Protein AF-A0A179V0K3-F1 (afdb_monomer)

Secondary structure (DSSP, 8-state):
------------------------HHHHHHHHS-GGGSTT-SHHHHHHHHHHHHHHHHHHHHHH----HHHHHHHHHHIIIIIGGGS-SPP-TTSPPBSSSTT--SEEEEEE--TTS--EEEEEE-----SSS-GGGSSHHHHHHHTT---HHHHHHHHHHSPPHHHHHHHHHHS-TTPPBPPSEEEEEEEETTEEEEEEEE-THHHHHHH---HHHHHHHHHHT-TTTHHHHHHHHHHHHHHHTTSPSS----EEEEE-S-TTTT--EEEEE--SSSSHHHHHHHHTTTTT---HHHHHHHHHHHHHHHHHTT--TT---TT--PPPS-TTSS--SEEEEEEE-TT-SS-EEEEEE-GGGTS---

Structure (mmCIF, N/CA/C/O backbone):
data_AF-A0A179V0K3-F1
#
_entry.id   AF-A0A179V0K3-F1
#
loop_
_atom_site.group_PDB
_atom_site.id
_atom_site.type_symbol
_atom_site.label_atom_id
_atom_site.label_alt_id
_atom_site.label_comp_id
_atom_site.label_asym_id
_atom_site.label_entity_id
_atom_site.label_seq_id
_atom_site.pdbx_PDB_ins_code
_atom_site.Cartn_x
_atom_site.Cartn_y
_atom_site.Cartn_z
_atom_site.occupancy
_atom_site.B_iso_or_equiv
_atom_site.auth_seq_id
_atom_site.auth_comp_id
_atom_site.auth_asym_id
_atom_site.auth_atom_id
_atom_site.pdbx_PDB_model_num
ATOM 1 N N . MET A 1 1 ? 13.255 77.849 -30.517 1.00 36.44 1 MET A N 1
ATOM 2 C CA . MET A 1 1 ? 12.228 77.241 -29.647 1.00 36.44 1 MET A CA 1
ATOM 3 C C . MET A 1 1 ? 12.819 77.114 -28.246 1.00 36.44 1 MET A C 1
ATOM 5 O O . MET A 1 1 ? 13.633 76.230 -28.033 1.00 36.44 1 MET A O 1
ATOM 9 N N . ALA A 1 2 ? 12.500 78.077 -27.370 1.00 23.52 2 ALA A N 1
ATOM 10 C CA . ALA A 1 2 ? 12.810 78.120 -25.925 1.00 23.52 2 ALA A CA 1
ATOM 11 C C . ALA A 1 2 ? 12.094 76.971 -25.169 1.00 23.52 2 ALA A C 1
ATOM 13 O O . ALA A 1 2 ? 11.198 76.383 -25.766 1.00 23.52 2 ALA A O 1
ATOM 14 N N . SER A 1 3 ? 12.324 76.563 -23.912 1.00 23.41 3 SER A N 1
ATOM 15 C CA . SER A 1 3 ? 13.079 76.966 -22.696 1.00 23.41 3 SER A CA 1
ATOM 16 C C . SER A 1 3 ? 13.103 75.692 -21.799 1.00 23.41 3 SER A C 1
ATOM 18 O O . SER A 1 3 ? 12.171 74.901 -21.898 1.00 23.41 3 SER A O 1
ATOM 20 N N . ILE A 1 4 ? 14.172 75.269 -21.111 1.00 23.20 4 ILE A N 1
ATOM 21 C CA . ILE A 1 4 ? 14.625 75.568 -19.724 1.00 23.20 4 ILE A CA 1
ATOM 22 C C . ILE A 1 4 ? 13.566 75.482 -18.578 1.00 23.20 4 ILE A C 1
ATOM 24 O O . ILE A 1 4 ? 12.718 76.358 -18.469 1.00 23.20 4 ILE A O 1
ATOM 28 N N . SER A 1 5 ? 13.782 74.482 -17.693 1.00 23.98 5 SER A N 1
ATOM 29 C CA . SER A 1 5 ? 13.768 74.435 -16.197 1.00 23.98 5 SER A CA 1
ATOM 30 C C . SER A 1 5 ? 12.498 74.393 -15.303 1.00 23.98 5 SER A C 1
ATOM 32 O O . SER A 1 5 ? 11.675 75.297 -15.317 1.00 23.98 5 SER A O 1
ATOM 34 N N . GLU A 1 6 ? 12.532 73.372 -14.419 1.00 25.03 6 GLU A N 1
ATOM 35 C CA . GLU A 1 6 ? 12.258 73.290 -12.956 1.00 25.03 6 GLU A CA 1
ATOM 36 C C . GLU A 1 6 ? 10.864 73.333 -12.280 1.00 25.03 6 GLU A C 1
ATOM 38 O O . GLU A 1 6 ? 10.035 74.199 -12.529 1.00 25.03 6 GLU A O 1
ATOM 43 N N . ALA A 1 7 ? 10.792 72.459 -11.246 1.00 23.86 7 ALA A N 1
ATOM 44 C CA . ALA A 1 7 ? 10.099 72.561 -9.942 1.00 23.86 7 ALA A CA 1
ATOM 45 C C . ALA A 1 7 ? 8.582 72.222 -9.876 1.00 23.86 7 ALA A C 1
ATOM 47 O O . ALA A 1 7 ? 7.848 72.542 -10.795 1.00 23.86 7 ALA A O 1
ATOM 48 N N . VAL A 1 8 ? 7.970 71.612 -8.838 1.00 23.52 8 VAL A N 1
ATOM 49 C CA . VAL A 1 8 ? 8.338 71.127 -7.482 1.00 23.52 8 VAL A CA 1
ATOM 50 C C . VAL A 1 8 ? 7.086 70.423 -6.858 1.00 23.52 8 VAL A C 1
ATOM 52 O O . VAL A 1 8 ? 5.963 70.735 -7.238 1.00 23.52 8 VAL A O 1
ATOM 55 N N . SER A 1 9 ? 7.298 69.562 -5.844 1.00 23.16 9 SER A N 1
ATOM 56 C CA . SER A 1 9 ? 6.397 69.182 -4.715 1.00 23.16 9 SER A CA 1
ATOM 57 C C . SER A 1 9 ? 5.302 68.094 -4.804 1.00 23.16 9 SER A C 1
ATOM 59 O O . SER A 1 9 ? 4.331 68.174 -5.545 1.00 23.16 9 SER A O 1
ATOM 61 N N . ASN A 1 10 ? 5.430 67.151 -3.856 1.00 29.64 10 ASN A N 1
ATOM 62 C CA . ASN A 1 10 ? 4.426 66.245 -3.260 1.00 29.64 10 ASN A CA 1
ATOM 63 C C . ASN A 1 10 ? 3.561 67.012 -2.215 1.00 29.64 10 ASN A C 1
ATOM 65 O O . ASN A 1 10 ? 4.072 68.018 -1.709 1.00 29.64 10 ASN A O 1
ATOM 69 N N . PRO A 1 11 ? 2.334 66.577 -1.808 1.00 30.84 11 PRO A N 1
ATOM 70 C CA . PRO A 1 11 ? 2.221 65.642 -0.660 1.00 30.84 11 PRO A CA 1
ATOM 71 C C . PRO A 1 11 ? 0.944 64.743 -0.528 1.00 30.84 11 PRO A C 1
ATOM 73 O O . PRO A 1 11 ? -0.170 65.140 -0.839 1.00 30.84 11 PRO A O 1
ATOM 76 N N . LEU A 1 12 ? 1.166 63.544 0.039 1.00 25.98 12 LEU A N 1
ATOM 77 C CA . LEU A 1 12 ? 0.433 62.757 1.070 1.00 25.98 12 LEU A CA 1
ATOM 78 C C . LEU A 1 12 ? -1.122 62.685 1.197 1.00 25.98 12 LEU A C 1
ATOM 80 O O . LEU A 1 12 ? -1.780 63.654 1.557 1.00 25.98 12 LEU A O 1
ATOM 84 N N . HIS A 1 13 ? -1.576 61.412 1.222 1.00 28.61 13 HIS A N 1
ATOM 85 C CA . HIS A 1 13 ? -2.430 60.695 2.211 1.00 28.61 13 HIS A CA 1
ATOM 86 C C . HIS A 1 13 ? -3.870 60.243 1.861 1.00 28.61 13 HIS A C 1
ATOM 88 O O . HIS A 1 13 ? -4.695 61.029 1.410 1.00 28.61 13 HIS A O 1
ATOM 94 N N . SER A 1 14 ? -4.157 58.992 2.295 1.00 26.08 14 SER A N 1
ATOM 95 C CA . SER A 1 14 ? -5.453 58.272 2.442 1.00 26.08 14 SER A CA 1
ATOM 96 C C . SER A 1 14 ? -5.896 57.461 1.210 1.00 26.08 14 SER A C 1
ATOM 98 O O . SER A 1 14 ? -5.844 57.995 0.114 1.00 26.08 14 SER A O 1
ATOM 100 N N . SER A 1 15 ? -6.411 56.225 1.233 1.00 26.98 15 SER A N 1
ATOM 101 C CA . SER A 1 15 ? -6.662 55.131 2.199 1.00 26.98 15 SER A CA 1
ATOM 102 C C . SER A 1 15 ? -7.349 53.997 1.391 1.00 26.98 15 SER A C 1
ATOM 104 O O . SER A 1 15 ? -7.931 54.303 0.355 1.00 26.98 15 SER A O 1
ATOM 106 N N . MET A 1 16 ? -7.378 52.766 1.926 1.00 27.20 16 MET A N 1
ATOM 107 C CA . MET A 1 16 ? -8.081 51.527 1.497 1.00 27.20 16 MET A CA 1
ATOM 108 C C . MET A 1 16 ? -7.180 50.545 0.735 1.00 27.20 16 MET A C 1
ATOM 110 O O . MET A 1 16 ? -6.894 50.732 -0.442 1.00 27.20 16 MET A O 1
ATOM 114 N N . ASP A 1 17 ? -6.513 49.604 1.413 1.00 29.92 17 ASP A N 1
ATOM 115 C CA . ASP A 1 17 ? -7.057 48.381 2.046 1.00 29.92 17 ASP A CA 1
ATOM 116 C C . ASP A 1 17 ? -8.014 47.603 1.137 1.00 29.92 17 ASP A C 1
ATOM 118 O O . ASP A 1 17 ? -9.194 47.912 1.058 1.00 29.92 17 ASP A O 1
ATOM 122 N N . ASP A 1 18 ? -7.461 46.576 0.485 1.00 26.22 18 ASP A N 1
ATOM 123 C CA . ASP A 1 18 ? -8.072 45.248 0.357 1.00 26.22 18 ASP A CA 1
ATOM 124 C C . ASP A 1 18 ? -6.974 44.236 -0.023 1.00 26.22 18 ASP A C 1
ATOM 126 O O . ASP A 1 18 ? -6.888 43.700 -1.128 1.00 26.22 18 ASP A O 1
ATOM 130 N N . ALA A 1 19 ? -6.063 43.989 0.922 1.00 30.72 19 ALA A N 1
ATOM 131 C CA . ALA A 1 19 ? -5.205 42.815 0.874 1.00 30.72 19 ALA A CA 1
ATOM 132 C C . ALA A 1 19 ? -5.987 41.643 1.476 1.00 30.72 19 ALA A C 1
ATOM 134 O O . ALA A 1 19 ? -6.003 41.444 2.692 1.00 30.72 19 ALA A O 1
ATOM 135 N N . HIS A 1 20 ? -6.636 40.847 0.625 1.00 33.34 20 HIS A N 1
ATOM 136 C CA . HIS A 1 20 ? -7.027 39.492 0.998 1.00 33.34 20 HIS A CA 1
ATOM 137 C C . HIS A 1 20 ? -5.762 38.714 1.375 1.00 33.34 20 HIS A C 1
ATOM 139 O O . HIS A 1 20 ? -5.027 38.204 0.531 1.00 33.34 20 HIS A O 1
ATOM 145 N N . THR A 1 21 ? -5.492 38.661 2.675 1.00 34.03 21 THR A N 1
ATOM 146 C CA . THR A 1 21 ? -4.479 37.811 3.288 1.00 34.03 21 THR A CA 1
ATOM 147 C C . THR A 1 21 ? -4.945 36.369 3.144 1.00 34.03 21 THR A C 1
ATOM 149 O O . THR A 1 21 ? -5.637 35.815 3.998 1.00 34.03 21 THR A O 1
ATOM 152 N N . VAL A 1 22 ? -4.594 35.755 2.013 1.00 35.22 22 VAL A N 1
ATOM 153 C CA . VAL A 1 22 ? -4.723 34.312 1.820 1.00 35.22 22 VAL A CA 1
ATOM 154 C C . VAL A 1 22 ? -3.770 33.660 2.816 1.00 35.22 22 VAL A C 1
ATOM 156 O O . VAL A 1 22 ? -2.570 33.554 2.581 1.00 35.22 22 VAL A O 1
ATOM 159 N N . THR A 1 23 ? -4.313 33.296 3.976 1.00 38.12 23 THR A N 1
ATOM 160 C CA . THR A 1 23 ? -3.600 32.562 5.021 1.00 38.12 23 THR A CA 1
ATOM 161 C C . THR A 1 23 ? -3.088 31.267 4.401 1.00 38.12 23 THR A C 1
ATOM 163 O O . THR A 1 23 ? -3.873 30.502 3.832 1.00 38.12 23 THR A O 1
ATOM 166 N N . THR A 1 24 ? -1.781 31.018 4.471 1.00 51.62 24 THR A N 1
ATOM 167 C CA . THR A 1 24 ? -1.220 29.784 3.909 1.00 51.62 24 THR A CA 1
ATOM 168 C C . THR A 1 24 ? -1.822 28.572 4.629 1.00 51.62 24 THR A C 1
ATOM 170 O O . THR A 1 24 ? -2.158 28.664 5.816 1.00 51.62 24 THR A O 1
ATOM 173 N N . PRO A 1 25 ? -1.953 27.402 3.976 1.00 50.22 25 PRO A N 1
ATOM 174 C CA . PRO A 1 25 ? -2.442 26.206 4.647 1.00 50.22 25 PRO A CA 1
ATOM 175 C C . PRO A 1 25 ? -1.712 25.925 5.972 1.00 50.22 25 PRO A C 1
ATOM 177 O O . PRO A 1 25 ? -2.370 25.601 6.961 1.00 50.22 25 PRO A O 1
ATOM 180 N N . ARG A 1 26 ? -0.396 26.169 6.024 1.00 54.12 26 ARG A N 1
ATOM 181 C CA . ARG A 1 26 ? 0.444 26.103 7.230 1.00 54.12 26 ARG A CA 1
ATOM 182 C C . ARG A 1 26 ? -0.036 27.026 8.357 1.00 54.12 26 ARG A C 1
ATOM 184 O O . ARG A 1 26 ? -0.200 26.576 9.487 1.00 54.12 26 ARG A O 1
ATOM 191 N N . GLU A 1 27 ? -0.286 28.299 8.072 1.00 49.12 27 GLU A N 1
ATOM 192 C CA . GLU A 1 27 ? -0.754 29.268 9.077 1.00 49.12 27 GLU A CA 1
ATOM 193 C C . GLU A 1 27 ? -2.183 28.970 9.550 1.00 49.12 27 GLU A C 1
ATOM 195 O O . GLU A 1 27 ? -2.518 29.200 10.712 1.00 49.12 27 GLU A O 1
ATOM 200 N N . ALA A 1 28 ? -3.023 28.403 8.680 1.00 51.53 28 ALA A N 1
ATOM 201 C CA . ALA A 1 28 ? -4.351 27.926 9.057 1.00 51.53 28 ALA A CA 1
ATOM 202 C C . ALA A 1 28 ? -4.286 26.650 9.923 1.00 51.53 28 ALA A C 1
ATOM 204 O O . ALA A 1 28 ? -5.103 26.488 10.829 1.00 51.53 28 ALA A O 1
ATOM 205 N N . LEU A 1 29 ? -3.313 25.755 9.684 1.00 49.06 29 LEU A N 1
ATOM 206 C CA . LEU A 1 29 ? -3.047 24.556 10.502 1.00 49.06 29 LEU A CA 1
ATOM 207 C C . LEU A 1 29 ? -2.584 24.920 11.918 1.00 49.06 29 LEU A C 1
ATOM 209 O O . LEU A 1 29 ? -3.055 24.334 12.889 1.00 49.06 29 LEU A O 1
ATOM 213 N N . ALA A 1 30 ? -1.722 25.931 12.046 1.00 49.84 30 ALA A N 1
ATOM 214 C CA . ALA A 1 30 ? -1.254 26.416 13.345 1.00 49.84 30 ALA A CA 1
ATOM 215 C C . ALA A 1 30 ? -2.396 26.930 14.247 1.00 49.84 30 ALA A C 1
ATOM 217 O O . ALA A 1 30 ? -2.273 26.883 15.465 1.00 49.84 30 ALA A O 1
ATOM 218 N N . LYS A 1 31 ? -3.507 27.397 13.656 1.00 42.75 31 LYS A N 1
ATOM 219 C CA . LYS A 1 31 ? -4.656 27.983 14.372 1.00 42.75 31 LYS A CA 1
ATOM 220 C C . LYS A 1 31 ? -5.795 27.006 14.683 1.00 42.75 31 LYS A C 1
ATOM 222 O O . LYS A 1 31 ? -6.640 27.335 15.505 1.00 42.75 31 LYS A O 1
ATOM 227 N N . THR A 1 32 ? -5.872 25.864 13.997 1.00 40.78 32 THR A N 1
ATOM 228 C CA . THR A 1 32 ? -7.040 24.955 14.052 1.00 40.78 32 THR A CA 1
ATOM 229 C C . THR A 1 32 ? -6.813 23.702 14.888 1.00 40.78 32 THR A C 1
ATOM 231 O O . THR A 1 32 ? -7.784 23.065 15.282 1.00 40.78 32 THR A O 1
ATOM 234 N N . PHE A 1 33 ? -5.560 23.356 15.178 1.00 45.16 33 PHE A N 1
ATOM 235 C CA . PHE A 1 33 ? -5.215 22.169 15.948 1.00 45.16 33 PHE A CA 1
ATOM 236 C C . PHE A 1 33 ? -4.728 22.556 17.341 1.00 45.16 33 PHE A C 1
ATOM 238 O O . PHE A 1 33 ? -3.840 23.399 17.475 1.00 45.16 33 PHE A O 1
ATOM 245 N N . ASP A 1 34 ? -5.285 21.933 18.378 1.00 47.25 34 ASP A N 1
ATOM 246 C CA . ASP A 1 34 ? -4.723 22.045 19.719 1.00 47.25 34 ASP A CA 1
ATOM 247 C C . ASP A 1 34 ? -3.451 21.192 19.804 1.00 47.25 34 ASP A C 1
ATOM 249 O O . ASP A 1 34 ? -3.471 19.983 20.042 1.00 47.25 34 ASP A O 1
ATOM 253 N N . TRP A 1 35 ? -2.321 21.847 19.562 1.00 50.97 35 TRP A N 1
ATOM 254 C CA . TRP A 1 35 ? -0.998 21.238 19.611 1.00 50.97 35 TRP A CA 1
ATOM 255 C C . TRP A 1 35 ? -0.530 20.910 21.035 1.00 50.97 35 TRP A C 1
ATOM 257 O O . TRP A 1 35 ? 0.526 20.297 21.186 1.00 50.97 35 TRP A O 1
ATOM 267 N N . SER A 1 36 ? -1.287 21.273 22.081 1.00 42.72 36 SER A N 1
ATOM 268 C CA . SER A 1 36 ? -0.909 21.013 23.479 1.00 42.72 36 SER A CA 1
ATOM 269 C C . SER A 1 36 ? -0.832 19.519 23.829 1.00 42.72 36 SER A C 1
ATOM 271 O O . SER A 1 36 ? -0.147 19.152 24.783 1.00 42.72 36 SER A O 1
ATOM 273 N N . PHE A 1 37 ? -1.461 18.654 23.024 1.00 40.88 37 PHE A N 1
ATOM 274 C CA . PHE A 1 37 ? -1.462 17.196 23.198 1.00 40.88 37 PHE A CA 1
ATOM 275 C C . PHE A 1 37 ? -0.410 16.452 22.364 1.00 40.88 37 PHE A C 1
ATOM 277 O O . PHE A 1 37 ? -0.229 15.250 22.550 1.00 40.88 37 PHE A O 1
ATOM 284 N N . VAL A 1 38 ? 0.294 17.130 21.452 1.00 43.44 38 VAL A N 1
ATOM 285 C CA . VAL A 1 38 ? 1.396 16.537 20.682 1.00 43.44 38 VAL A CA 1
ATOM 286 C C . VAL A 1 38 ? 2.697 17.106 21.244 1.00 43.44 38 VAL A C 1
ATOM 288 O O . VAL A 1 38 ? 2.953 18.302 21.074 1.00 43.44 38 VAL A O 1
ATOM 291 N N . PRO A 1 39 ? 3.534 16.297 21.921 1.00 36.59 39 PRO A N 1
ATOM 292 C CA . PRO A 1 39 ? 4.767 16.803 22.495 1.00 36.59 39 PRO A CA 1
ATOM 293 C C . PRO A 1 39 ? 5.628 17.441 21.394 1.00 36.59 39 PRO A C 1
ATOM 295 O O . PRO A 1 39 ? 6.086 16.773 20.472 1.00 36.59 39 PRO A O 1
ATOM 298 N N . ASN A 1 40 ? 5.860 18.750 21.520 1.00 44.62 40 ASN A N 1
ATOM 299 C CA . ASN A 1 40 ? 6.817 19.523 20.726 1.00 44.62 40 ASN A CA 1
ATOM 300 C C . ASN A 1 40 ? 6.459 19.747 19.237 1.00 44.62 40 ASN A C 1
ATOM 302 O O . ASN A 1 40 ? 7.261 19.492 18.337 1.00 44.62 40 ASN A O 1
ATOM 306 N N . CYS A 1 41 ? 5.297 20.352 18.973 1.00 45.91 41 CYS A N 1
ATOM 307 C CA . CYS A 1 41 ? 4.962 20.968 17.676 1.00 45.91 41 CYS A CA 1
ATOM 308 C C . CYS A 1 41 ? 5.697 22.297 17.459 1.00 45.91 41 CYS A C 1
ATOM 310 O O . CYS A 1 41 ? 5.090 23.334 17.211 1.00 45.91 41 CYS A O 1
ATOM 312 N N . ASN A 1 42 ? 7.017 22.279 17.610 1.00 52.38 42 ASN A N 1
ATOM 313 C CA . ASN A 1 42 ? 7.873 23.413 17.296 1.00 52.38 42 ASN A CA 1
ATOM 314 C C . ASN A 1 42 ? 8.374 23.300 15.850 1.00 52.38 42 ASN A C 1
ATOM 316 O O . ASN A 1 42 ? 8.439 22.200 15.294 1.00 52.38 42 ASN A O 1
ATOM 320 N N . ASP A 1 43 ? 8.813 24.424 15.271 1.00 64.31 43 ASP A N 1
ATOM 321 C CA . ASP A 1 43 ? 9.468 24.523 13.951 1.00 64.31 43 ASP A CA 1
ATOM 322 C C . ASP A 1 43 ? 10.524 23.425 13.681 1.00 64.31 43 ASP A C 1
ATOM 324 O O . ASP A 1 43 ? 10.821 23.118 12.526 1.00 64.31 43 ASP A O 1
ATOM 328 N N . GLY A 1 44 ? 11.071 22.791 14.725 1.00 82.75 44 GLY A N 1
ATOM 329 C CA . GLY A 1 44 ? 12.006 21.670 14.640 1.00 82.75 44 GLY A CA 1
ATOM 330 C C . GLY A 1 44 ? 11.474 20.424 13.919 1.00 82.75 44 GLY A C 1
ATOM 331 O O . GLY A 1 44 ? 12.225 19.843 13.140 1.00 82.75 44 GLY A O 1
ATOM 332 N N . GLY A 1 45 ? 10.209 20.025 14.116 1.00 88.75 45 GLY A N 1
ATOM 333 C CA . GLY A 1 45 ? 9.632 18.852 13.433 1.00 88.75 45 GLY A CA 1
ATOM 334 C C . GLY A 1 45 ? 9.498 19.079 11.931 1.00 88.75 45 GLY A C 1
ATOM 335 O O . GLY A 1 45 ? 10.038 18.319 11.130 1.00 88.75 45 GLY A O 1
ATOM 336 N N . PHE A 1 46 ? 8.878 20.200 11.556 1.00 90.88 46 PHE A N 1
ATOM 337 C CA . PHE A 1 46 ? 8.784 20.632 10.162 1.00 90.88 46 PHE A CA 1
ATOM 338 C C . PHE A 1 46 ? 10.172 20.742 9.518 1.00 90.88 46 PHE A C 1
ATOM 340 O O . PHE A 1 46 ? 10.414 20.154 8.471 1.00 90.88 46 PHE A O 1
ATOM 347 N N . THR A 1 47 ? 11.113 21.435 10.168 1.00 94.12 47 THR A N 1
ATOM 348 C CA . THR A 1 47 ? 12.478 21.619 9.647 1.00 94.12 47 THR A CA 1
ATOM 349 C C . THR A 1 47 ? 13.188 20.285 9.428 1.00 94.12 47 THR A C 1
ATOM 351 O O . THR A 1 47 ? 13.836 20.092 8.397 1.00 94.12 47 THR A O 1
ATOM 354 N N . PHE A 1 48 ? 13.060 19.353 10.375 1.00 94.06 48 PHE A N 1
ATOM 355 C CA . PHE A 1 48 ? 13.642 18.021 10.262 1.00 94.06 48 PHE A CA 1
ATOM 356 C C . PHE A 1 48 ? 13.043 17.252 9.083 1.00 94.06 48 PHE A C 1
ATOM 358 O O . PHE A 1 48 ? 13.772 16.834 8.184 1.00 94.06 48 PHE A O 1
ATOM 365 N N . TRP A 1 49 ? 11.720 17.105 9.039 1.00 94.56 49 TRP A N 1
ATOM 366 C CA . TRP A 1 49 ? 11.063 16.327 7.992 1.00 94.56 49 TRP A CA 1
ATOM 367 C C . TRP A 1 49 ? 11.227 16.960 6.609 1.00 94.56 49 TRP A C 1
ATOM 369 O O . TRP A 1 49 ? 11.506 16.238 5.657 1.00 94.56 49 TRP A O 1
ATOM 379 N N . SER A 1 50 ? 11.200 18.290 6.482 1.00 95.56 50 SER A N 1
ATOM 380 C CA . SER A 1 50 ? 11.540 18.966 5.223 1.00 95.56 50 SER A CA 1
ATOM 381 C C . SER A 1 50 ? 12.958 18.643 4.769 1.00 95.56 50 SER A C 1
ATOM 383 O O . SER A 1 50 ? 13.162 18.287 3.609 1.00 95.56 50 SER A O 1
ATOM 385 N N . LYS A 1 51 ? 13.940 18.675 5.678 1.00 96.19 51 LYS A N 1
ATOM 386 C CA . LYS A 1 51 ? 15.334 18.329 5.363 1.00 96.19 51 LYS A CA 1
ATOM 387 C C . LYS A 1 51 ? 15.495 16.886 4.864 1.00 96.19 51 LYS A C 1
ATOM 389 O O . LYS A 1 51 ? 16.399 16.634 4.070 1.00 96.19 51 LYS A O 1
ATOM 394 N N . HIS A 1 52 ? 14.650 15.955 5.307 1.00 95.12 52 HIS A N 1
ATOM 395 C CA . HIS A 1 52 ? 14.789 14.527 5.002 1.00 95.12 52 HIS A CA 1
ATOM 396 C C . HIS A 1 52 ? 13.857 14.021 3.886 1.00 95.12 52 HIS A C 1
ATOM 398 O O . HIS A 1 52 ? 14.271 13.175 3.099 1.00 95.12 52 HIS A O 1
ATOM 404 N N . CYS A 1 53 ? 12.639 14.549 3.756 1.00 97.00 53 CYS A N 1
ATOM 405 C CA . CYS A 1 53 ? 11.645 14.078 2.784 1.00 97.00 53 CYS A CA 1
ATOM 406 C C . CYS A 1 53 ? 11.695 14.849 1.456 1.00 97.00 53 CYS A C 1
ATOM 408 O O . CYS A 1 53 ? 11.590 14.239 0.389 1.00 97.00 53 CYS A O 1
ATOM 410 N N . VAL A 1 54 ? 11.888 16.176 1.493 1.00 97.81 54 VAL A N 1
ATOM 411 C CA . VAL A 1 54 ? 11.864 17.020 0.280 1.00 97.81 54 VAL A CA 1
ATOM 412 C C . VAL A 1 54 ? 12.976 16.636 -0.702 1.00 97.81 54 VAL A C 1
ATOM 414 O O . VAL A 1 54 ? 12.663 16.452 -1.881 1.00 97.81 54 VAL A O 1
ATOM 417 N N . PRO A 1 55 ? 14.249 16.441 -0.287 1.00 98.06 55 PRO A N 1
ATOM 418 C CA . PRO A 1 55 ? 15.302 16.050 -1.224 1.00 98.06 55 PRO A CA 1
ATOM 419 C C . PRO A 1 55 ? 15.060 14.682 -1.865 1.00 98.06 55 PRO A C 1
ATOM 421 O O . PRO A 1 55 ? 15.349 14.511 -3.049 1.00 98.06 55 PRO A O 1
ATOM 424 N N . VAL A 1 56 ? 14.497 13.729 -1.111 1.00 97.06 56 VAL A N 1
ATOM 425 C CA . VAL A 1 56 ? 14.166 12.387 -1.614 1.00 97.06 56 VAL A CA 1
ATOM 426 C C . VAL A 1 56 ? 13.116 12.491 -2.716 1.00 97.06 56 VAL A C 1
ATOM 428 O O . VAL A 1 56 ? 13.367 12.055 -3.840 1.00 97.06 56 VAL A O 1
ATOM 431 N N . LEU A 1 57 ? 11.976 13.134 -2.441 1.00 98.00 57 LEU A N 1
ATOM 432 C CA . LEU A 1 57 ? 10.910 13.259 -3.434 1.00 98.00 57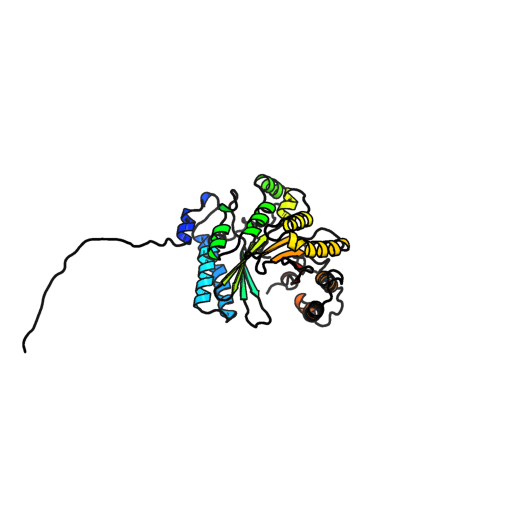 LEU A CA 1
ATOM 433 C C . LEU A 1 57 ? 11.344 14.111 -4.637 1.00 98.00 57 LEU A C 1
ATOM 435 O O . LEU A 1 57 ? 11.079 13.739 -5.777 1.00 98.00 57 LEU A O 1
ATOM 439 N N . SER A 1 58 ? 12.061 15.212 -4.399 1.00 97.81 58 SER A N 1
ATOM 440 C CA . SER A 1 58 ? 12.600 16.080 -5.456 1.00 97.81 58 SER A CA 1
ATOM 441 C C . SER A 1 58 ? 13.532 15.313 -6.395 1.00 97.81 58 SER A C 1
ATOM 443 O O . SER A 1 58 ? 13.398 15.391 -7.619 1.00 97.81 58 SER A O 1
ATOM 445 N N . SER A 1 59 ? 14.432 14.499 -5.832 1.00 97.00 59 SER A N 1
ATOM 446 C CA . SER A 1 59 ? 15.321 13.644 -6.614 1.00 97.00 59 SER A CA 1
ATOM 447 C C . SER A 1 59 ? 14.534 12.638 -7.455 1.00 97.00 59 SER A C 1
ATOM 449 O O . SER A 1 59 ? 14.803 12.509 -8.647 1.00 97.00 59 SER A O 1
ATOM 451 N N . LEU A 1 60 ? 13.531 11.964 -6.885 1.00 96.25 60 LEU A N 1
ATOM 452 C CA . LEU A 1 60 ? 12.713 10.995 -7.624 1.00 96.25 60 LEU A CA 1
ATOM 453 C C . LEU A 1 60 ? 11.939 11.655 -8.769 1.00 96.25 60 LEU A C 1
ATOM 455 O O . LEU A 1 60 ? 12.006 11.181 -9.901 1.00 96.25 60 LEU A O 1
ATOM 459 N N . LEU A 1 61 ? 11.263 12.775 -8.505 1.00 96.38 61 LEU A N 1
ATOM 460 C CA . LEU A 1 61 ? 10.502 13.513 -9.515 1.00 96.38 61 LEU A CA 1
ATOM 461 C C . LEU A 1 61 ? 11.391 13.975 -10.679 1.00 96.38 61 LEU A C 1
ATOM 463 O O . LEU A 1 61 ? 10.988 13.884 -11.837 1.00 96.38 61 LEU A O 1
ATOM 467 N N . ARG A 1 62 ? 12.618 14.424 -10.391 1.00 95.62 62 ARG A N 1
ATOM 468 C CA . ARG A 1 62 ? 13.583 14.812 -11.427 1.00 95.62 62 ARG A CA 1
ATOM 469 C C . ARG A 1 62 ? 14.080 13.610 -12.230 1.00 95.62 62 ARG A C 1
ATOM 471 O O . ARG A 1 62 ? 14.122 13.677 -13.453 1.00 95.62 62 ARG A O 1
ATOM 478 N N . ASN A 1 63 ? 14.461 12.524 -11.556 1.00 94.12 63 ASN A N 1
ATOM 479 C CA . ASN A 1 63 ? 15.097 11.368 -12.198 1.00 94.12 63 ASN A CA 1
ATOM 480 C C . ASN A 1 63 ? 14.118 10.478 -12.972 1.00 94.12 63 ASN A C 1
ATOM 482 O O . ASN A 1 63 ? 14.520 9.837 -13.936 1.00 94.12 63 ASN A O 1
ATOM 486 N N . VAL A 1 64 ? 12.833 10.470 -12.606 1.00 91.88 64 VAL A N 1
ATOM 487 C CA . VAL A 1 64 ? 11.784 9.835 -13.419 1.00 91.88 64 VAL A CA 1
ATOM 488 C C . VAL A 1 64 ? 11.681 10.490 -14.808 1.00 91.88 64 VAL A C 1
ATOM 490 O O . VAL A 1 64 ? 11.288 9.839 -15.772 1.00 91.88 64 VAL A O 1
ATOM 493 N N . GLY A 1 65 ? 12.047 11.770 -14.935 1.00 90.31 65 GLY A N 1
ATOM 494 C CA . GLY A 1 65 ? 12.209 12.461 -16.219 1.00 90.31 65 GLY A CA 1
ATOM 495 C C . GLY A 1 65 ? 10.911 12.855 -16.932 1.00 90.31 65 GLY A C 1
ATOM 496 O O . GLY A 1 65 ? 10.950 13.664 -17.854 1.00 90.31 65 GLY A O 1
ATOM 497 N N . SER A 1 66 ? 9.753 12.344 -16.503 1.00 91.31 66 SER A N 1
ATOM 498 C CA . SER A 1 66 ? 8.455 12.659 -17.116 1.00 91.31 66 SER A CA 1
ATOM 499 C C . SER A 1 66 ? 7.731 13.868 -16.510 1.00 91.31 66 SER A C 1
ATOM 501 O O . SER A 1 66 ? 6.688 14.256 -17.035 1.00 91.31 66 SER A O 1
ATOM 503 N N . TYR A 1 67 ? 8.239 14.456 -15.420 1.00 95.12 67 TYR A N 1
ATOM 504 C CA . TYR A 1 67 ? 7.610 15.602 -14.751 1.00 95.12 67 TYR A CA 1
ATOM 505 C C . TYR A 1 67 ? 8.205 16.933 -15.208 1.00 95.12 67 TYR A C 1
ATOM 507 O O . TYR A 1 67 ? 9.419 17.139 -15.133 1.00 95.12 67 TYR A O 1
ATOM 515 N N . THR A 1 68 ? 7.348 17.881 -15.586 1.00 96.38 68 THR A N 1
ATOM 516 C CA . THR A 1 68 ? 7.759 19.271 -15.837 1.00 96.38 68 THR A CA 1
ATOM 517 C C . THR A 1 68 ? 8.194 19.959 -14.542 1.00 96.38 68 THR A C 1
ATOM 519 O O . THR A 1 68 ? 7.771 19.570 -13.454 1.00 96.38 68 THR A O 1
ATOM 522 N N . GLU A 1 69 ? 8.981 21.034 -14.628 1.00 97.12 69 GLU A N 1
ATOM 523 C CA . GLU A 1 69 ? 9.375 21.809 -13.438 1.00 97.12 69 GLU A CA 1
ATOM 524 C C . GLU A 1 69 ? 8.173 22.311 -12.623 1.00 97.12 69 GLU A C 1
ATOM 526 O O . GLU A 1 69 ? 8.214 22.348 -11.396 1.00 97.12 69 GLU A O 1
ATOM 531 N N . GLU A 1 70 ? 7.084 22.684 -13.299 1.00 97.94 70 GLU A N 1
ATOM 532 C CA . GLU A 1 70 ? 5.845 23.119 -12.650 1.00 97.94 70 GLU A CA 1
ATOM 533 C C . GLU A 1 70 ? 5.184 21.971 -11.873 1.00 97.94 70 GLU A C 1
ATOM 535 O O . GLU A 1 70 ? 4.762 22.159 -10.733 1.00 97.94 70 GLU A O 1
ATOM 540 N N . GLN A 1 71 ? 5.148 20.765 -12.449 1.00 97.62 71 GLN A N 1
ATOM 541 C CA . GLN A 1 71 ? 4.652 19.569 -11.763 1.00 97.62 71 GLN A CA 1
ATOM 542 C C . GLN A 1 71 ? 5.531 19.216 -10.561 1.00 97.62 71 GLN A C 1
ATOM 544 O O . GLN A 1 71 ? 5.005 18.941 -9.486 1.00 97.62 71 GLN A O 1
ATOM 549 N N . GLN A 1 72 ? 6.858 19.286 -10.712 1.00 98.00 72 GLN A N 1
ATOM 550 C CA . GLN A 1 72 ? 7.799 19.056 -9.613 1.00 98.00 72 GLN A CA 1
ATOM 551 C C . GLN A 1 72 ? 7.527 20.024 -8.453 1.00 98.00 72 GLN A C 1
ATOM 553 O O . GLN A 1 72 ? 7.333 19.587 -7.321 1.00 98.00 72 GLN A O 1
ATOM 558 N N . LYS A 1 73 ? 7.424 21.330 -8.736 1.00 98.00 73 LYS A N 1
ATOM 559 C CA . LYS A 1 73 ? 7.104 22.357 -7.730 1.00 98.00 73 LYS A CA 1
ATOM 560 C C . LYS A 1 73 ? 5.747 22.116 -7.069 1.00 98.00 73 LYS A C 1
ATOM 562 O O . LYS A 1 73 ? 5.652 22.216 -5.851 1.00 98.00 73 LYS A O 1
ATOM 567 N N . SER A 1 74 ? 4.719 21.765 -7.842 1.00 97.94 74 SER A N 1
ATOM 568 C CA . SER A 1 74 ? 3.378 21.483 -7.313 1.00 97.94 74 SER A CA 1
ATOM 569 C C . SER A 1 74 ? 3.368 20.288 -6.353 1.00 97.94 74 SER A C 1
ATOM 571 O O . SER A 1 74 ? 2.746 20.360 -5.295 1.00 97.94 74 SER A O 1
ATOM 573 N N . HIS A 1 75 ? 4.068 19.201 -6.689 1.00 98.31 75 HIS A N 1
ATOM 574 C CA . HIS A 1 75 ? 4.145 18.007 -5.837 1.00 98.31 75 HIS A CA 1
ATOM 575 C C . HIS A 1 75 ? 4.944 18.254 -4.556 1.00 98.31 75 HIS A C 1
ATOM 577 O O . HIS A 1 75 ? 4.545 17.801 -3.485 1.00 98.31 75 HIS A O 1
ATOM 583 N N . LEU A 1 76 ? 6.039 19.017 -4.638 1.00 98.38 76 LEU A N 1
ATOM 584 C CA . LEU A 1 76 ? 6.804 19.418 -3.454 1.00 98.38 76 LEU A CA 1
ATOM 585 C C . LEU A 1 76 ? 5.999 20.365 -2.555 1.00 98.38 76 LEU A C 1
ATOM 587 O O . LEU A 1 76 ? 5.984 20.183 -1.341 1.00 98.38 76 LEU A O 1
ATOM 591 N N . ALA A 1 77 ? 5.248 21.301 -3.139 1.00 97.75 77 ALA A N 1
ATOM 592 C CA . ALA A 1 77 ? 4.343 22.158 -2.380 1.00 97.75 77 ALA A CA 1
ATOM 593 C C . ALA A 1 77 ? 3.237 21.349 -1.683 1.00 97.75 77 ALA A C 1
ATOM 595 O O . ALA A 1 77 ? 2.859 21.679 -0.561 1.00 97.75 77 ALA A O 1
ATOM 596 N N . PHE A 1 78 ? 2.722 20.283 -2.304 1.00 98.38 78 PHE A N 1
ATOM 597 C CA . PHE A 1 78 ? 1.782 19.377 -1.641 1.00 98.38 78 PHE A CA 1
ATOM 598 C C . PHE A 1 78 ? 2.423 18.681 -0.429 1.00 98.38 78 PHE A C 1
ATOM 600 O O . PHE A 1 78 ? 1.850 18.710 0.662 1.00 98.38 78 PHE A O 1
ATOM 607 N N . LEU A 1 79 ? 3.632 18.131 -0.594 1.00 98.25 79 LEU A N 1
ATOM 608 C CA . LEU A 1 79 ? 4.396 17.501 0.488 1.00 98.25 79 LEU A CA 1
ATOM 609 C C . LEU A 1 79 ? 4.599 18.464 1.675 1.00 98.25 79 LEU A C 1
ATOM 611 O O . LEU A 1 79 ? 4.294 18.117 2.817 1.00 98.25 79 LEU A O 1
ATOM 615 N N . GLU A 1 80 ? 5.062 19.685 1.415 1.00 96.56 80 GLU A N 1
ATOM 616 C CA . GLU A 1 80 ? 5.356 20.671 2.463 1.00 96.56 80 GLU A CA 1
ATOM 617 C C . GLU A 1 80 ? 4.103 21.234 3.142 1.00 96.56 80 GLU A C 1
ATOM 619 O O . GLU A 1 80 ? 4.119 21.473 4.347 1.00 96.56 80 GLU A O 1
ATOM 624 N N . ASN A 1 81 ? 3.007 21.435 2.405 1.00 95.38 81 ASN A N 1
ATOM 625 C CA . ASN A 1 81 ? 1.813 22.085 2.954 1.00 95.38 81 ASN A CA 1
ATOM 626 C C . ASN A 1 81 ? 0.820 21.121 3.614 1.00 95.38 81 ASN A C 1
ATOM 628 O O . ASN A 1 81 ? 0.054 21.559 4.473 1.00 95.38 81 ASN A O 1
ATOM 632 N N . TYR A 1 82 ? 0.802 19.845 3.212 1.00 96.38 82 TYR A N 1
ATOM 633 C CA . TYR A 1 82 ? -0.235 18.891 3.628 1.00 96.38 82 TYR A CA 1
ATOM 634 C C . TYR A 1 82 ? 0.296 17.604 4.254 1.00 96.38 82 TYR A C 1
ATOM 636 O O . TYR A 1 82 ? -0.475 16.913 4.909 1.00 96.38 82 TYR A O 1
ATOM 644 N N . ILE A 1 83 ? 1.573 17.259 4.078 1.00 96.94 83 ILE A N 1
ATOM 645 C CA . ILE A 1 83 ? 2.116 15.988 4.581 1.00 96.94 83 ILE A CA 1
ATOM 646 C C . ILE A 1 83 ? 3.044 16.237 5.765 1.00 96.94 83 ILE A C 1
ATOM 648 O O . ILE A 1 83 ? 2.760 15.795 6.876 1.00 96.94 83 ILE A O 1
ATOM 652 N N . ILE A 1 84 ? 4.112 17.010 5.553 1.00 95.56 84 ILE A N 1
ATOM 653 C CA . ILE A 1 84 ? 5.146 17.296 6.560 1.00 95.56 84 ILE A CA 1
ATOM 654 C C . ILE A 1 84 ? 4.584 17.851 7.883 1.00 95.56 84 ILE A C 1
ATOM 656 O O . ILE A 1 84 ? 5.023 17.387 8.939 1.00 95.56 84 ILE A O 1
ATOM 660 N N . PRO A 1 85 ? 3.588 18.763 7.893 1.00 93.31 85 PRO A N 1
ATOM 661 C CA . PRO A 1 85 ? 3.002 19.266 9.138 1.00 93.31 85 PRO A CA 1
ATOM 662 C C . PRO A 1 85 ? 2.372 18.180 10.025 1.00 93.31 85 PRO A C 1
ATOM 664 O O . PRO A 1 85 ? 2.126 18.416 11.205 1.00 93.31 85 PRO A O 1
ATOM 667 N N . HIS A 1 86 ? 2.110 16.995 9.472 1.00 92.31 86 HIS A N 1
ATOM 668 C CA . HIS A 1 86 ? 1.453 15.878 10.147 1.00 92.31 86 HIS A CA 1
ATOM 669 C C . HIS A 1 86 ? 2.383 14.684 10.383 1.00 92.31 86 HIS A C 1
ATOM 671 O O . HIS A 1 86 ? 1.908 13.594 10.693 1.00 92.31 86 HIS A O 1
ATOM 677 N N . MET A 1 87 ? 3.700 14.881 10.273 1.00 89.94 87 MET A N 1
ATOM 678 C CA . MET A 1 87 ? 4.716 13.857 10.553 1.00 89.94 87 MET A CA 1
ATOM 679 C C . MET A 1 87 ? 5.242 13.892 11.997 1.00 89.94 87 MET A C 1
ATOM 681 O O . MET A 1 87 ? 6.027 13.036 12.393 1.00 89.94 87 MET A O 1
ATOM 685 N N . GLY A 1 88 ? 4.789 14.857 12.802 1.00 87.12 88 GLY A N 1
ATOM 686 C CA . GLY A 1 88 ? 5.172 14.979 14.206 1.00 87.12 88 GLY A CA 1
ATOM 687 C C . GLY A 1 88 ? 6.610 15.470 14.421 1.00 87.12 88 GLY A C 1
ATOM 688 O O . GLY A 1 88 ? 7.224 16.036 13.511 1.00 87.12 88 GLY A O 1
ATOM 689 N N . PRO A 1 89 ? 7.145 15.309 15.640 1.00 86.00 89 PRO A N 1
ATOM 690 C CA . PRO A 1 89 ? 8.496 15.744 15.977 1.00 86.00 89 PRO A CA 1
ATOM 691 C C . PRO A 1 89 ? 9.569 14.877 15.291 1.00 86.00 89 PRO A C 1
ATOM 693 O O . PRO A 1 89 ? 9.259 13.812 14.749 1.00 86.00 89 PRO A O 1
ATOM 696 N N . PRO A 1 90 ? 10.842 15.314 15.305 1.00 86.44 90 PRO A N 1
ATOM 697 C CA . PRO A 1 90 ? 11.950 14.484 14.849 1.00 86.44 90 PRO A CA 1
ATOM 698 C C . PRO A 1 90 ? 11.979 13.147 15.611 1.00 86.44 90 PRO A C 1
ATOM 700 O O . PRO A 1 90 ? 11.733 13.151 16.820 1.00 86.44 90 PRO A O 1
ATOM 703 N N . PRO A 1 91 ? 12.308 12.021 14.953 1.00 81.56 91 PRO A N 1
ATOM 704 C CA . PRO A 1 91 ? 12.431 10.736 15.626 1.00 81.56 91 PRO A CA 1
ATOM 705 C C . PRO A 1 91 ? 13.467 10.794 16.751 1.00 81.56 91 PRO A C 1
ATOM 707 O O . PRO A 1 91 ? 14.585 11.276 16.560 1.00 81.56 91 PRO A O 1
ATOM 710 N N . ASP A 1 92 ? 13.115 10.240 17.906 1.00 78.00 92 ASP A N 1
ATOM 711 C CA . ASP A 1 92 ? 14.045 9.962 18.994 1.00 78.00 92 ASP A CA 1
ATOM 712 C C . ASP A 1 92 ? 13.847 8.524 19.504 1.00 78.00 92 ASP A C 1
ATOM 714 O O . ASP A 1 92 ? 12.984 7.789 19.024 1.00 78.00 92 ASP A O 1
ATOM 718 N N . LYS A 1 93 ? 14.666 8.097 20.471 1.00 71.50 93 LYS A N 1
ATOM 719 C CA . LYS A 1 93 ? 14.606 6.731 21.025 1.00 71.50 93 LYS A CA 1
ATOM 720 C C . LYS A 1 93 ? 13.336 6.439 21.838 1.00 71.50 93 LYS A C 1
ATOM 722 O O . LYS A 1 93 ? 13.138 5.296 22.233 1.00 71.50 93 LYS A O 1
ATOM 727 N N . THR A 1 94 ? 12.534 7.453 22.145 1.00 67.12 94 THR A N 1
ATOM 728 C CA . THR A 1 94 ? 11.319 7.357 22.964 1.00 67.12 94 THR A CA 1
ATOM 729 C C . THR A 1 94 ? 10.048 7.277 22.121 1.00 67.12 94 THR A C 1
ATOM 731 O O . THR A 1 94 ? 9.028 6.795 22.613 1.00 67.12 94 THR A O 1
ATOM 734 N N . TYR A 1 95 ? 10.102 7.684 20.848 1.00 65.00 95 TYR A N 1
ATOM 735 C CA . TYR A 1 95 ? 8.978 7.530 19.931 1.00 65.00 95 TYR A CA 1
ATOM 736 C C . TYR A 1 95 ? 8.870 6.093 19.403 1.00 65.00 95 TYR A C 1
ATOM 738 O O . TYR A 1 95 ? 9.851 5.543 18.893 1.00 65.00 95 TYR A O 1
ATOM 746 N N . PRO A 1 96 ? 7.671 5.481 19.465 1.00 68.44 96 PRO A N 1
ATOM 747 C CA . PRO A 1 96 ? 7.430 4.194 18.834 1.00 68.44 96 PRO A CA 1
ATOM 748 C C . PRO A 1 96 ? 7.733 4.248 17.337 1.00 68.44 96 PRO A C 1
ATOM 750 O O . PRO A 1 96 ? 7.319 5.177 16.639 1.00 68.44 96 PRO A O 1
ATOM 753 N N . ARG A 1 97 ? 8.414 3.218 16.838 1.00 78.88 97 ARG A N 1
ATOM 754 C CA . ARG A 1 97 ? 8.712 3.074 15.410 1.00 78.88 97 ARG A CA 1
ATOM 755 C C . ARG A 1 97 ? 7.434 2.823 14.610 1.00 78.88 97 ARG A C 1
ATOM 757 O O . ARG A 1 97 ? 6.542 2.114 15.082 1.00 78.88 97 ARG A O 1
ATOM 764 N N . SER A 1 98 ? 7.374 3.396 13.410 1.00 83.44 98 SER A N 1
ATOM 765 C CA . SER A 1 98 ? 6.338 3.095 12.422 1.00 83.44 98 SER A CA 1
ATOM 766 C C . SER A 1 98 ? 6.454 1.654 11.934 1.00 83.44 98 SER A C 1
ATOM 768 O O . SER A 1 98 ? 7.562 1.147 11.788 1.00 83.44 98 SER A O 1
ATOM 770 N N . LEU A 1 99 ? 5.326 1.019 11.614 1.00 83.88 99 LEU A N 1
ATOM 771 C CA . LEU A 1 99 ? 5.315 -0.238 10.854 1.00 83.88 99 LEU A CA 1
ATOM 772 C C . LEU A 1 99 ? 5.404 -0.023 9.335 1.00 83.88 99 LEU A C 1
ATOM 774 O O . LEU A 1 99 ? 5.400 -0.996 8.590 1.00 83.88 99 LEU A O 1
ATOM 778 N N . LEU A 1 100 ? 5.448 1.230 8.865 1.00 87.38 100 LEU A N 1
ATOM 779 C CA . LEU A 1 100 ? 5.484 1.540 7.436 1.00 87.38 100 LEU A CA 1
ATOM 780 C C . LEU A 1 100 ? 6.781 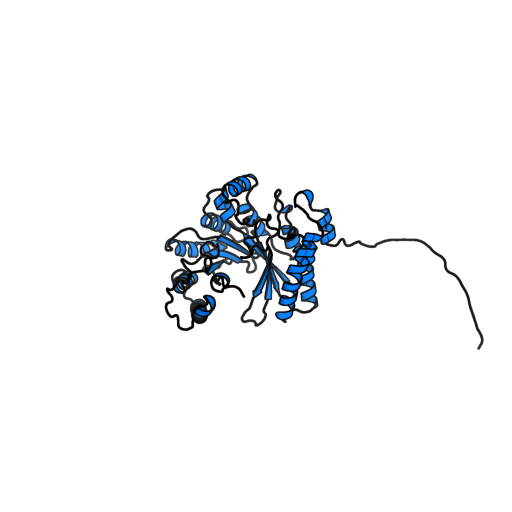1.068 6.780 1.00 87.38 100 LEU A C 1
ATOM 782 O O . LEU A 1 100 ? 6.756 0.600 5.651 1.00 87.38 100 LEU A O 1
ATOM 786 N N . THR A 1 101 ? 7.905 1.229 7.477 1.00 87.00 101 THR A N 1
ATOM 787 C CA . THR A 1 101 ? 9.239 0.957 6.940 1.00 87.00 101 THR A CA 1
ATOM 788 C C . THR A 1 101 ? 10.044 0.096 7.913 1.00 87.00 101 THR A C 1
ATOM 790 O O . THR A 1 101 ? 9.866 0.224 9.129 1.00 87.00 101 THR A O 1
ATOM 793 N N . PRO A 1 102 ? 10.999 -0.721 7.430 1.00 82.62 102 PRO A N 1
ATOM 794 C CA . PRO A 1 102 ? 11.832 -1.558 8.301 1.00 82.62 102 PRO A CA 1
ATOM 795 C C . PRO A 1 102 ? 12.650 -0.758 9.326 1.00 82.62 102 PRO A C 1
ATOM 797 O O . PRO A 1 102 ? 12.921 -1.221 10.431 1.00 82.62 102 PRO A O 1
ATOM 800 N N . ASN A 1 103 ? 13.033 0.477 8.984 1.00 82.56 103 ASN A N 1
ATOM 801 C CA . ASN A 1 103 ? 13.779 1.361 9.882 1.00 82.56 103 ASN A CA 1
ATOM 802 C C . ASN A 1 103 ? 12.878 2.196 10.814 1.00 82.56 103 ASN A C 1
ATOM 804 O O . ASN A 1 103 ? 13.391 2.950 11.64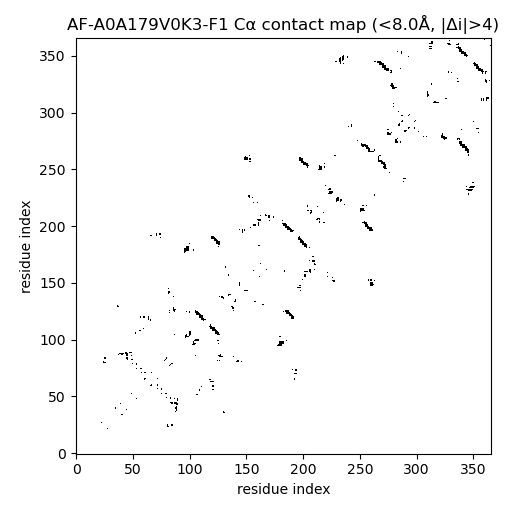3 1.00 82.56 103 ASN A O 1
ATOM 808 N N . GLY A 1 104 ? 11.553 2.063 10.713 1.00 84.00 104 GLY A N 1
ATOM 809 C CA . GLY A 1 104 ? 10.594 2.760 11.562 1.00 84.00 104 GLY A CA 1
ATOM 810 C C . GLY A 1 104 ? 10.270 4.198 11.156 1.00 84.00 104 GLY A C 1
ATOM 811 O O . GLY A 1 104 ? 9.597 4.892 11.921 1.00 84.00 104 GLY A O 1
ATOM 812 N N . ALA A 1 105 ? 10.731 4.661 9.992 1.00 87.25 105 ALA A N 1
ATOM 813 C CA . ALA A 1 105 ? 10.388 5.965 9.438 1.00 87.25 105 ALA A CA 1
ATOM 814 C C . ALA A 1 105 ? 8.906 6.059 9.037 1.00 87.25 105 ALA A C 1
ATOM 816 O O . ALA A 1 105 ? 8.315 5.115 8.512 1.00 87.25 105 ALA A O 1
ATOM 817 N N . LEU A 1 106 ? 8.334 7.252 9.224 1.00 90.00 106 LEU A N 1
ATOM 818 C CA . LEU A 1 106 ? 6.939 7.578 8.902 1.00 90.00 106 LEU A CA 1
ATOM 819 C C . LEU A 1 106 ? 6.714 7.911 7.422 1.00 90.00 106 LEU A C 1
ATOM 821 O O . LEU A 1 106 ? 5.605 8.294 7.066 1.00 90.00 106 LEU A O 1
ATOM 825 N N . PHE A 1 107 ? 7.743 7.831 6.576 1.00 94.81 107 PHE A N 1
ATOM 826 C CA . PHE A 1 107 ? 7.683 8.204 5.165 1.00 94.81 107 PHE A CA 1
ATOM 827 C C . PHE A 1 107 ? 8.492 7.228 4.320 1.00 94.81 107 PHE A C 1
ATOM 829 O O . PHE A 1 107 ? 9.665 6.981 4.598 1.00 94.81 107 PHE A O 1
ATOM 836 N N . GLU A 1 108 ? 7.872 6.737 3.256 1.00 96.00 108 GLU A N 1
ATOM 837 C CA . GLU A 1 108 ? 8.483 5.866 2.264 1.00 96.00 108 GLU A CA 1
ATOM 838 C C . GLU A 1 108 ? 8.184 6.412 0.871 1.00 96.00 108 GLU A C 1
ATOM 840 O O . GLU A 1 108 ? 7.027 6.658 0.537 1.00 96.00 108 GLU A O 1
ATOM 845 N N . ALA A 1 109 ? 9.208 6.582 0.038 1.00 96.81 109 ALA A N 1
ATOM 846 C CA . ALA A 1 109 ? 9.024 6.930 -1.364 1.00 96.81 109 ALA A CA 1
ATOM 847 C C . ALA A 1 109 ? 9.277 5.709 -2.253 1.00 96.81 109 ALA A C 1
ATOM 849 O O . ALA A 1 109 ? 10.148 4.892 -1.968 1.00 96.81 109 ALA A O 1
ATOM 850 N N . SER A 1 110 ? 8.536 5.595 -3.351 1.00 96.19 110 SER A N 1
ATOM 851 C CA . SER A 1 110 ? 8.688 4.503 -4.314 1.00 96.19 110 SER A CA 1
ATOM 852 C C . SER A 1 110 ? 8.503 4.987 -5.751 1.00 96.19 110 SER A C 1
ATOM 854 O O . SER A 1 110 ? 7.984 6.076 -6.006 1.00 96.19 110 SER A O 1
ATOM 856 N N . ILE A 1 111 ? 8.948 4.176 -6.712 1.00 95.38 111 ILE A N 1
ATOM 857 C CA . ILE A 1 111 ? 8.733 4.412 -8.142 1.00 95.38 111 ILE A CA 1
ATOM 858 C C . ILE A 1 111 ? 7.947 3.240 -8.716 1.00 95.38 111 ILE A C 1
ATOM 860 O O . ILE A 1 111 ? 8.248 2.076 -8.466 1.00 95.38 111 ILE A O 1
ATOM 864 N N . ASN A 1 112 ? 6.947 3.557 -9.530 1.00 93.44 112 ASN A N 1
ATOM 865 C CA . ASN A 1 112 ? 6.237 2.588 -10.342 1.00 93.44 112 ASN A CA 1
ATOM 866 C C . ASN A 1 112 ? 6.827 2.514 -11.749 1.00 93.44 112 ASN A C 1
ATOM 868 O O . ASN A 1 112 ? 6.555 3.405 -12.555 1.00 93.44 112 ASN A O 1
ATOM 872 N N . PHE A 1 113 ? 7.549 1.445 -12.072 1.00 91.50 113 PHE A N 1
ATOM 873 C CA . PHE A 1 113 ? 7.916 1.136 -13.455 1.00 91.50 113 PHE A CA 1
ATOM 874 C C . PHE A 1 113 ? 6.796 0.345 -14.131 1.00 91.50 113 PHE A C 1
ATOM 876 O O . PHE A 1 113 ? 6.192 -0.536 -13.526 1.00 91.50 113 PHE A O 1
ATOM 883 N N . ASN A 1 114 ? 6.477 0.686 -15.379 1.00 84.94 114 ASN A N 1
ATOM 884 C CA . ASN A 1 114 ? 5.438 -0.003 -16.138 1.00 84.94 114 ASN A CA 1
ATOM 885 C C . ASN A 1 114 ? 5.722 0.040 -17.646 1.00 84.94 114 ASN A C 1
ATOM 887 O O . ASN A 1 114 ? 6.512 0.854 -18.129 1.00 84.94 114 ASN A O 1
ATOM 891 N N . ASN A 1 115 ? 5.009 -0.803 -18.391 1.00 81.19 115 ASN A N 1
ATOM 892 C CA . ASN A 1 115 ? 5.224 -1.015 -19.825 1.00 81.19 115 ASN A CA 1
ATOM 893 C C . ASN A 1 115 ? 4.853 0.195 -20.702 1.00 81.19 115 ASN A C 1
ATOM 895 O O . ASN A 1 115 ? 5.174 0.198 -21.885 1.00 81.19 115 ASN A O 1
ATOM 899 N N . SER A 1 116 ? 4.197 1.229 -20.156 1.00 77.06 116 SER A N 1
ATOM 900 C CA . SER A 1 116 ? 3.931 2.470 -20.903 1.00 77.06 116 SER A CA 1
ATOM 901 C C . SER A 1 116 ? 5.164 3.373 -21.026 1.00 77.06 116 SER A C 1
ATOM 903 O O . SER A 1 116 ? 5.104 4.405 -21.692 1.00 77.06 116 SER A O 1
ATOM 905 N N . GLY A 1 117 ? 6.267 3.024 -20.351 1.00 73.31 117 GLY A N 1
ATOM 906 C CA . GLY A 1 117 ? 7.497 3.818 -20.312 1.00 73.31 117 GLY A CA 1
ATOM 907 C C . GLY A 1 117 ? 7.406 5.069 -19.433 1.00 73.31 117 GLY A C 1
ATOM 908 O O . GLY A 1 117 ? 8.402 5.765 -19.258 1.00 73.31 117 GLY A O 1
ATOM 909 N N . LYS A 1 118 ? 6.238 5.359 -18.847 1.00 82.19 118 LYS A N 1
ATOM 910 C CA . LYS A 1 118 ? 6.042 6.475 -17.917 1.00 82.19 118 LYS A CA 1
ATOM 911 C C . LYS A 1 118 ? 6.122 5.967 -16.487 1.00 82.19 118 LYS A C 1
ATOM 913 O O . LYS A 1 118 ? 5.140 5.446 -15.952 1.00 82.19 118 LYS A O 1
ATOM 918 N N . ALA A 1 119 ? 7.300 6.096 -15.883 1.00 89.88 119 ALA A N 1
ATOM 919 C CA . ALA A 1 119 ? 7.445 5.838 -14.461 1.00 89.88 119 ALA A CA 1
ATOM 920 C C . ALA A 1 119 ? 6.674 6.891 -13.644 1.00 89.88 119 ALA A C 1
ATOM 922 O O . ALA A 1 119 ? 6.491 8.024 -14.082 1.00 89.88 119 ALA A O 1
ATOM 923 N N . CYS A 1 120 ? 6.188 6.506 -12.467 1.00 93.06 120 CYS A N 1
ATOM 924 C CA . CYS A 1 120 ? 5.419 7.389 -11.589 1.00 93.06 120 CYS A CA 1
ATOM 925 C C . CYS A 1 120 ? 6.021 7.349 -10.184 1.00 93.06 120 CYS A C 1
ATOM 927 O O . CYS A 1 120 ? 6.153 6.273 -9.597 1.00 93.06 120 CYS A O 1
ATOM 929 N N . ALA A 1 121 ? 6.404 8.516 -9.670 1.00 97.00 121 ALA A N 1
ATOM 930 C CA . ALA A 1 121 ? 6.819 8.688 -8.289 1.00 97.00 121 ALA A CA 1
ATOM 931 C C . ALA A 1 121 ? 5.608 8.544 -7.361 1.00 97.00 121 ALA A C 1
ATOM 933 O O . ALA A 1 121 ? 4.506 9.023 -7.643 1.00 97.00 121 ALA A O 1
ATOM 934 N N . ARG A 1 122 ? 5.837 7.880 -6.236 1.00 97.81 122 ARG A N 1
ATOM 935 C CA . ARG A 1 122 ? 4.859 7.644 -5.185 1.00 97.81 122 ARG A CA 1
ATOM 936 C C . ARG A 1 122 ? 5.494 7.924 -3.840 1.00 97.81 122 ARG A C 1
ATOM 938 O O . ARG A 1 122 ? 6.708 7.795 -3.680 1.00 97.81 122 ARG A O 1
ATOM 945 N N . PHE A 1 123 ? 4.665 8.222 -2.858 1.00 98.38 123 PHE A N 1
ATOM 946 C CA . PHE A 1 123 ? 5.079 8.106 -1.470 1.00 98.38 123 PHE A CA 1
ATOM 947 C C . PHE A 1 123 ? 3.923 7.650 -0.595 1.00 98.38 123 PHE A C 1
ATOM 949 O O . PHE A 1 123 ? 2.757 7.883 -0.913 1.00 98.38 123 PHE A O 1
ATOM 956 N N . THR A 1 124 ? 4.271 7.017 0.512 1.00 98.25 124 THR A N 1
ATOM 957 C CA . THR A 1 124 ? 3.376 6.623 1.589 1.00 98.25 124 THR A CA 1
ATOM 958 C C . THR A 1 124 ? 3.864 7.288 2.861 1.00 98.25 124 THR A C 1
ATOM 960 O O . THR A 1 124 ? 5.069 7.425 3.070 1.00 98.25 124 THR A O 1
ATOM 963 N N . PHE A 1 125 ? 2.942 7.709 3.716 1.00 96.75 125 PHE A N 1
ATOM 964 C CA . PHE A 1 125 ? 3.294 8.182 5.042 1.00 96.75 125 PHE A CA 1
ATOM 965 C C . PHE A 1 125 ? 2.279 7.732 6.088 1.00 96.75 125 PHE A C 1
ATOM 967 O O . PHE A 1 125 ? 1.121 7.431 5.780 1.00 96.75 125 PHE A O 1
ATOM 974 N N . GLU A 1 126 ? 2.727 7.690 7.336 1.00 93.62 126 GLU A N 1
ATOM 975 C CA . GLU A 1 126 ? 1.874 7.471 8.496 1.00 93.62 126 GLU A CA 1
ATOM 976 C C . GLU A 1 126 ? 1.578 8.819 9.167 1.00 93.62 126 GLU A C 1
ATOM 978 O O . GLU A 1 126 ? 2.470 9.398 9.794 1.00 93.62 126 GLU A O 1
ATOM 983 N N . PRO A 1 127 ? 0.341 9.340 9.075 1.00 91.81 127 PRO A N 1
ATOM 984 C CA . PRO A 1 127 ? 0.011 10.588 9.739 1.00 91.81 127 PRO A CA 1
ATOM 985 C C . PRO A 1 127 ? 0.060 10.422 11.260 1.00 91.81 127 PRO A C 1
ATOM 987 O O . PRO A 1 127 ? -0.428 9.437 11.830 1.00 91.81 127 PRO A O 1
ATOM 990 N N . VAL A 1 128 ? 0.600 11.422 11.949 1.00 86.62 128 VAL A N 1
ATOM 991 C CA . VAL A 1 128 ? 0.435 11.548 13.394 1.00 86.62 128 VAL A CA 1
ATOM 992 C C . VAL A 1 128 ? -0.997 11.978 13.659 1.00 86.62 128 VAL A C 1
ATOM 994 O O . VAL A 1 128 ? -1.415 13.090 13.344 1.00 86.62 128 VAL A O 1
ATOM 997 N N . MET A 1 129 ? -1.761 11.050 14.218 1.00 84.50 129 MET A N 1
ATOM 998 C CA . MET A 1 129 ? -3.148 11.283 14.574 1.00 84.50 129 MET A CA 1
ATOM 999 C C . MET A 1 129 ? -3.261 11.688 16.048 1.00 84.50 129 MET A C 1
ATOM 1001 O O . MET A 1 129 ? -2.471 11.193 16.860 1.00 84.50 129 MET A O 1
ATOM 1005 N N . PRO A 1 130 ? -4.260 12.506 16.427 1.00 82.69 130 PRO A N 1
ATOM 1006 C CA . PRO A 1 130 ? -4.489 12.838 17.828 1.00 82.69 130 PRO A CA 1
ATOM 1007 C C . PRO A 1 130 ? -4.801 11.582 18.646 1.00 82.69 130 PRO A C 1
ATOM 1009 O O . PRO A 1 130 ? -5.299 10.578 18.122 1.00 82.69 130 PRO A O 1
ATOM 1012 N N . GLU A 1 131 ? -4.517 11.627 19.947 1.00 74.69 131 GLU A N 1
ATOM 1013 C CA . GLU A 1 131 ? -4.854 10.514 20.834 1.00 74.69 131 GLU A CA 1
ATOM 1014 C C . GLU A 1 131 ? -6.358 10.380 21.053 1.00 74.69 131 GLU A C 1
ATOM 1016 O O . GLU A 1 131 ? -6.828 9.279 21.295 1.00 74.69 131 GLU A O 1
ATOM 1021 N N . ARG A 1 132 ? -7.123 11.465 20.983 1.00 76.12 132 ARG A N 1
ATOM 1022 C CA . ARG A 1 132 ? -8.572 11.460 21.203 1.00 76.12 132 ARG A CA 1
ATOM 1023 C C . ARG A 1 132 ? -9.278 12.143 20.044 1.00 76.12 132 ARG A C 1
ATOM 1025 O O . ARG A 1 132 ? -8.640 12.821 19.241 1.00 76.12 132 ARG A O 1
ATOM 1032 N N . GLY A 1 133 ? -10.590 11.958 19.984 1.00 78.75 133 GLY A N 1
ATOM 1033 C CA . GLY A 1 133 ? -11.437 12.568 18.968 1.00 78.75 133 GLY A CA 1
ATOM 1034 C C . GLY A 1 133 ? -11.776 11.642 17.805 1.00 78.75 133 GLY A C 1
ATOM 1035 O O . GLY A 1 133 ? -11.417 10.463 17.756 1.00 78.75 133 GLY A O 1
ATOM 1036 N N . SER A 1 134 ? -12.538 12.205 16.882 1.00 84.19 134 SER A N 1
ATOM 1037 C CA . SER A 1 134 ? -13.117 11.544 15.722 1.00 84.19 134 SER A CA 1
ATOM 1038 C C . SER A 1 134 ? -12.215 11.656 14.489 1.00 84.19 134 SER A C 1
ATOM 1040 O O . SER A 1 134 ? -11.161 12.290 14.509 1.00 84.19 134 SER A O 1
ATOM 1042 N N . LEU A 1 135 ? -12.646 11.073 13.366 1.00 87.75 135 LEU A N 1
ATOM 1043 C CA . LEU A 1 135 ? -11.987 11.273 12.071 1.00 87.75 135 LEU A CA 1
ATOM 1044 C C . LEU A 1 135 ? -11.906 12.761 11.672 1.00 87.75 135 LEU A C 1
ATOM 1046 O O . LEU A 1 135 ? -10.944 13.156 11.013 1.00 87.75 135 LEU A O 1
ATOM 1050 N N . ALA A 1 136 ? -12.888 13.579 12.067 1.00 88.75 136 ALA A N 1
ATOM 1051 C CA . ALA A 1 136 ? -12.922 15.007 11.747 1.00 88.75 136 ALA A CA 1
ATOM 1052 C C . ALA A 1 136 ? -11.775 15.786 12.410 1.00 88.75 136 ALA A C 1
ATOM 1054 O O . ALA A 1 136 ? -11.316 16.780 11.858 1.00 88.75 136 ALA A O 1
ATOM 1055 N N . ASP A 1 137 ? -11.276 15.280 13.537 1.00 87.56 137 ASP A N 1
ATOM 1056 C CA . ASP A 1 137 ? -10.167 15.858 14.296 1.00 87.56 137 ASP A CA 1
ATOM 1057 C C . ASP A 1 137 ? -8.802 15.376 13.779 1.00 87.56 137 ASP A C 1
ATOM 1059 O O . ASP A 1 137 ? -7.768 15.663 14.366 1.00 87.56 137 ASP A O 1
ATOM 1063 N N . THR A 1 138 ? -8.763 14.596 12.696 1.00 91.38 138 THR A N 1
ATOM 1064 C CA . THR A 1 138 ? -7.512 14.127 12.082 1.00 91.38 138 THR A CA 1
ATOM 1065 C C . THR A 1 138 ? -7.106 15.028 10.914 1.00 91.38 138 THR A C 1
ATOM 1067 O O . THR A 1 138 ? -7.945 15.730 10.351 1.00 91.38 138 THR A O 1
ATOM 1070 N N . PRO A 1 139 ? -5.846 14.978 10.453 1.00 92.88 139 PRO A N 1
ATOM 1071 C CA . PRO A 1 139 ? -5.450 15.676 9.228 1.00 92.88 139 PRO A CA 1
ATOM 1072 C C . PRO A 1 139 ? -6.068 15.107 7.939 1.00 92.88 139 PRO A C 1
ATOM 1074 O O . PRO A 1 139 ? -6.019 15.752 6.891 1.00 92.88 139 PRO A O 1
ATOM 1077 N N . ILE A 1 140 ? -6.654 13.906 7.991 1.00 96.44 140 ILE A N 1
ATOM 1078 C CA . ILE A 1 140 ? -7.093 13.164 6.805 1.00 96.44 140 ILE A CA 1
ATOM 1079 C C . ILE A 1 140 ? -8.130 13.931 5.967 1.00 96.44 140 ILE A C 1
ATOM 1081 O O . ILE A 1 140 ? -7.917 14.013 4.759 1.00 96.44 140 ILE A O 1
ATOM 1085 N N . PRO A 1 141 ? -9.223 14.508 6.518 1.00 96.31 141 PRO A N 1
ATOM 1086 C CA . PRO A 1 141 ? -10.232 15.187 5.702 1.00 96.31 141 PRO A CA 1
ATOM 1087 C C . PRO A 1 141 ? -9.657 16.343 4.884 1.00 96.31 141 PRO A C 1
ATOM 1089 O O . PRO A 1 141 ? -10.017 16.517 3.724 1.00 96.31 141 PRO A O 1
ATOM 1092 N N . ARG A 1 142 ? -8.712 17.091 5.459 1.00 95.75 142 ARG A N 1
ATOM 1093 C CA . ARG A 1 142 ? -8.069 18.225 4.792 1.00 95.75 142 ARG A CA 1
ATOM 1094 C C . ARG A 1 142 ? -7.094 17.785 3.701 1.00 95.75 142 ARG A C 1
ATOM 1096 O O . ARG A 1 142 ? -7.034 18.405 2.643 1.00 95.75 142 ARG A O 1
ATOM 1103 N N . ILE A 1 143 ? -6.340 16.715 3.946 1.00 97.88 143 ILE A N 1
ATOM 1104 C CA . ILE A 1 143 ? -5.478 16.103 2.926 1.00 97.88 143 ILE A CA 1
ATOM 1105 C C . ILE A 1 143 ? -6.334 15.560 1.776 1.00 97.88 143 ILE A C 1
ATOM 1107 O O . ILE A 1 143 ? -6.028 15.806 0.612 1.00 97.88 143 ILE A O 1
ATOM 1111 N N . ALA A 1 144 ? -7.429 14.871 2.106 1.00 97.94 144 ALA A N 1
ATOM 1112 C CA . ALA A 1 144 ? -8.380 14.331 1.145 1.00 97.94 144 ALA A CA 1
ATOM 1113 C C . ALA A 1 144 ? -8.995 15.436 0.275 1.00 97.94 144 ALA A C 1
ATOM 1115 O O . ALA A 1 144 ? -9.045 15.295 -0.944 1.00 97.94 144 ALA A O 1
ATOM 1116 N N . GLU A 1 145 ? -9.403 16.555 0.876 1.00 97.69 145 GLU A N 1
ATOM 1117 C CA . GLU A 1 145 ? -9.919 17.721 0.154 1.00 97.69 145 GLU A CA 1
ATOM 1118 C C . GLU A 1 145 ? -8.878 18.299 -0.816 1.00 97.69 145 GLU A C 1
ATOM 1120 O O . GLU A 1 145 ? -9.191 18.538 -1.984 1.00 97.69 145 GLU A O 1
ATOM 1125 N N . ALA A 1 146 ? -7.625 18.449 -0.374 1.00 96.88 146 ALA A N 1
ATOM 1126 C CA . ALA A 1 146 ? -6.542 19.007 -1.187 1.00 96.88 146 ALA A CA 1
ATOM 1127 C C . ALA A 1 146 ? -6.272 18.211 -2.475 1.00 96.88 146 ALA A C 1
ATOM 1129 O O . ALA A 1 146 ? -5.899 18.788 -3.496 1.00 96.88 146 ALA A O 1
ATOM 1130 N N . VAL A 1 147 ? -6.490 16.895 -2.435 1.00 97.31 147 VAL A N 1
ATOM 1131 C CA . VAL A 1 147 ? -6.305 15.985 -3.579 1.00 97.31 147 VAL A CA 1
ATOM 1132 C C . VAL A 1 147 ? -7.627 15.538 -4.208 1.00 97.31 147 VAL A C 1
ATOM 1134 O O . VAL A 1 147 ? -7.622 14.702 -5.107 1.00 97.31 147 VAL A O 1
ATOM 1137 N N . LYS A 1 148 ? -8.760 16.103 -3.764 1.00 97.06 148 LYS A N 1
ATOM 1138 C CA . LYS A 1 148 ? -10.118 15.765 -4.226 1.00 97.06 148 LYS A CA 1
ATOM 1139 C C . LYS A 1 148 ? -10.431 14.266 -4.126 1.00 97.06 148 LYS A C 1
ATOM 1141 O O . LYS A 1 148 ? -11.047 13.692 -5.023 1.00 97.06 148 LYS A O 1
ATOM 1146 N N . ALA A 1 149 ? -9.982 13.630 -3.048 1.00 97.56 149 ALA A N 1
ATOM 1147 C CA . ALA A 1 149 ? -10.226 12.219 -2.800 1.00 97.56 149 ALA A CA 1
ATOM 1148 C C . ALA A 1 149 ? -11.696 11.938 -2.463 1.00 97.56 149 ALA A C 1
ATOM 1150 O O . ALA A 1 149 ? -12.352 12.705 -1.753 1.00 97.56 149 ALA A O 1
ATOM 1151 N N . ASP A 1 150 ? -12.184 10.782 -2.908 1.00 97.31 150 ASP A N 1
ATOM 1152 C CA . ASP A 1 150 ? -13.471 10.251 -2.472 1.00 97.31 150 ASP A CA 1
ATOM 1153 C C . ASP A 1 150 ? -13.299 9.500 -1.149 1.00 97.31 150 ASP A C 1
ATOM 1155 O O . ASP A 1 150 ? -12.481 8.588 -1.019 1.00 97.31 150 ASP A O 1
ATOM 1159 N N . MET A 1 151 ? -14.089 9.894 -0.153 1.00 97.50 151 MET A N 1
ATOM 1160 C CA . MET A 1 151 ? -13.980 9.391 1.214 1.00 97.50 151 MET A CA 1
ATOM 1161 C C . MET A 1 151 ? -15.105 8.422 1.598 1.00 97.50 151 MET A C 1
ATOM 1163 O O . MET A 1 151 ? -15.193 8.054 2.769 1.00 97.50 151 MET A O 1
ATOM 1167 N N . ARG A 1 152 ? -15.984 8.008 0.671 1.00 97.25 152 ARG A N 1
ATOM 1168 C CA . ARG A 1 152 ? -17.138 7.134 0.978 1.00 97.25 152 ARG A CA 1
ATOM 1169 C C . ARG A 1 152 ? -16.706 5.790 1.561 1.00 97.25 152 ARG A C 1
ATOM 1171 O O . ARG A 1 152 ? -17.141 5.437 2.657 1.00 97.25 152 ARG A O 1
ATOM 1178 N N . TRP A 1 153 ? -15.801 5.082 0.885 1.00 97.81 153 TRP A N 1
ATOM 1179 C CA . TRP A 1 153 ? -15.223 3.849 1.427 1.00 97.81 153 TRP A C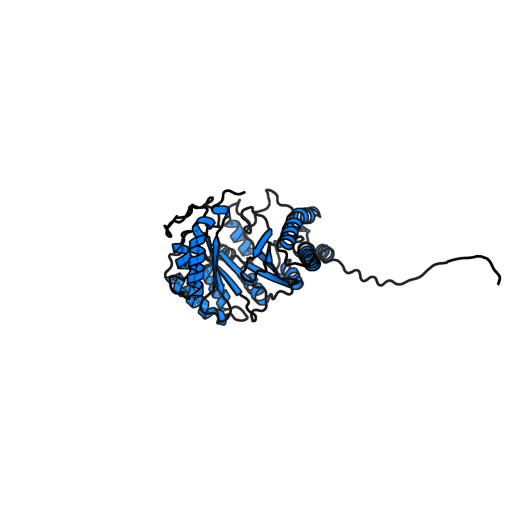A 1
ATOM 1180 C C . TRP A 1 153 ? -14.319 4.135 2.623 1.00 97.81 153 TRP A C 1
ATOM 1182 O O . TRP A 1 153 ? -14.478 3.488 3.652 1.00 97.81 153 TRP A O 1
ATOM 1192 N N . PHE A 1 154 ? -13.450 5.152 2.552 1.00 97.69 154 PHE A N 1
ATOM 1193 C CA . PHE A 1 154 ? -12.560 5.497 3.668 1.00 97.69 154 PHE A CA 1
ATOM 1194 C C . PHE A 1 154 ? -13.317 5.620 4.995 1.00 97.69 154 PHE A C 1
ATOM 1196 O O . PHE A 1 154 ? -12.900 5.041 5.994 1.00 97.69 154 PHE A O 1
ATOM 1203 N N . LYS A 1 155 ? -14.441 6.346 5.011 1.00 97.31 155 LYS A N 1
ATOM 1204 C CA . LYS A 1 155 ? -15.251 6.547 6.220 1.00 97.31 155 LYS A CA 1
ATOM 1205 C C . LYS A 1 155 ? -15.723 5.219 6.813 1.00 97.31 155 LYS A C 1
ATOM 1207 O O . LYS A 1 155 ? -15.591 5.034 8.018 1.00 97.31 155 LYS A O 1
ATOM 1212 N N . GLN A 1 156 ? -16.185 4.285 5.984 1.00 97.38 156 GLN A N 1
ATOM 1213 C CA . GLN A 1 156 ? -16.625 2.957 6.429 1.00 97.38 156 GLN A CA 1
ATOM 1214 C C . GLN A 1 156 ? -15.466 2.112 6.962 1.00 97.38 156 GLN A C 1
ATOM 1216 O O . GLN A 1 156 ? -15.575 1.551 8.047 1.00 97.38 156 GLN A O 1
ATOM 1221 N N . PHE A 1 157 ? -14.329 2.089 6.263 1.00 96.50 157 PHE A N 1
ATOM 1222 C CA . PHE A 1 157 ? -13.123 1.398 6.732 1.00 96.50 157 PHE A CA 1
ATOM 1223 C C . PHE A 1 157 ? -12.590 1.980 8.044 1.00 96.50 157 PHE A C 1
ATOM 1225 O O . PHE A 1 157 ? -12.217 1.237 8.948 1.00 96.50 157 PHE A O 1
ATOM 1232 N N . SER A 1 158 ? -12.586 3.308 8.180 1.00 94.44 158 SER A N 1
ATOM 1233 C CA . SER A 1 158 ? -12.167 3.963 9.418 1.00 94.44 158 SER A CA 1
ATOM 1234 C C . SER A 1 158 ? -13.129 3.679 10.571 1.00 94.44 158 SER A C 1
ATOM 1236 O O . SER A 1 158 ? -12.668 3.460 11.682 1.00 94.44 158 SER A O 1
ATOM 1238 N N . ALA A 1 159 ? -14.440 3.620 10.317 1.00 93.12 159 ALA A N 1
ATOM 1239 C CA . ALA A 1 159 ? -15.427 3.271 11.336 1.00 93.12 159 ALA A CA 1
ATOM 1240 C C . ALA A 1 159 ? -15.284 1.814 11.805 1.00 93.12 159 ALA A C 1
ATOM 1242 O O . ALA A 1 159 ? -15.522 1.529 12.974 1.00 93.12 159 ALA A O 1
ATOM 1243 N N . GLU A 1 160 ? -14.874 0.909 10.912 1.00 92.94 160 GLU A N 1
ATOM 1244 C CA . GLU A 1 160 ? -14.647 -0.496 11.253 1.00 92.94 160 GLU A CA 1
ATOM 1245 C C . GLU A 1 160 ? -13.344 -0.713 12.032 1.00 92.94 160 GLU A C 1
ATOM 1247 O O . GLU A 1 160 ? -13.315 -1.447 13.023 1.00 92.94 160 GLU A O 1
ATOM 1252 N N . TYR A 1 161 ? -12.251 -0.100 11.564 1.00 91.06 161 TYR A N 1
ATOM 1253 C CA . TYR A 1 161 ? -10.899 -0.468 11.987 1.00 91.06 161 TYR A CA 1
ATOM 1254 C C . TYR A 1 161 ? -10.220 0.523 12.920 1.00 91.06 161 TYR A C 1
ATOM 1256 O O . TYR A 1 161 ? -9.217 0.159 13.538 1.00 91.06 161 TYR A O 1
ATOM 1264 N N . PHE A 1 162 ? -10.702 1.762 13.042 1.00 89.69 162 PHE A N 1
ATOM 1265 C CA . PHE A 1 162 ? -10.129 2.665 14.034 1.00 89.69 162 PHE A CA 1
ATOM 1266 C C . PHE A 1 162 ? -10.637 2.255 15.415 1.00 89.69 162 PHE A C 1
ATOM 1268 O O . PHE A 1 162 ? -11.847 2.237 15.630 1.00 89.69 162 PHE A O 1
ATOM 1275 N N . PRO A 1 163 ? -9.732 1.941 16.356 1.00 86.56 163 PRO A N 1
ATOM 1276 C CA . PRO A 1 163 ? -10.151 1.482 17.667 1.00 86.56 163 PRO A CA 1
ATOM 1277 C C . PRO A 1 163 ? -10.793 2.623 18.463 1.00 86.56 163 PRO A C 1
ATOM 1279 O O . PRO A 1 163 ? -10.301 3.760 18.431 1.00 86.56 163 PRO A O 1
ATOM 1282 N N . SER A 1 164 ? -11.850 2.308 19.215 1.00 86.81 164 SER A N 1
ATOM 1283 C CA . SER A 1 164 ? -12.430 3.209 20.217 1.00 86.81 164 SER A CA 1
ATOM 1284 C C . SER A 1 164 ? -11.430 3.526 21.339 1.00 86.81 164 SER A C 1
ATOM 1286 O O . SER A 1 164 ? -10.363 2.913 21.449 1.00 86.81 164 SER A O 1
ATOM 1288 N N . GLU A 1 165 ? -11.751 4.487 22.209 1.00 83.88 165 GLU A N 1
ATOM 1289 C CA . GLU A 1 165 ? -10.890 4.795 23.357 1.00 83.88 165 GLU A CA 1
ATOM 1290 C C . GLU A 1 165 ? -10.704 3.579 24.280 1.00 83.88 165 GLU A C 1
ATOM 1292 O O . GLU A 1 165 ? -9.586 3.303 24.718 1.00 83.88 165 GLU A O 1
ATOM 1297 N N . GLU A 1 166 ? -11.766 2.809 24.511 1.00 86.62 166 GLU A N 1
ATOM 1298 C CA . GLU A 1 166 ? -11.759 1.585 25.316 1.00 86.62 166 GLU A CA 1
ATOM 1299 C C . GLU A 1 166 ? -10.939 0.482 24.640 1.00 86.62 166 GLU A C 1
ATOM 1301 O O . GLU A 1 166 ? -10.084 -0.144 25.272 1.00 86.62 166 GLU A O 1
ATOM 1306 N N . GLU A 1 167 ? -11.143 0.278 23.336 1.00 87.88 167 GLU A N 1
ATOM 1307 C CA . GLU A 1 167 ? -10.389 -0.698 22.546 1.00 87.88 167 GLU A CA 1
ATOM 1308 C C . GLU A 1 167 ? -8.886 -0.380 22.553 1.00 87.88 167 GLU A C 1
ATOM 1310 O O . GLU A 1 167 ? -8.059 -1.288 22.646 1.00 87.88 167 GLU A O 1
ATOM 1315 N N . ARG A 1 168 ? -8.500 0.903 22.546 1.00 82.88 168 ARG A N 1
ATOM 1316 C CA . ARG A 1 168 ? -7.090 1.321 22.639 1.00 82.88 168 ARG A CA 1
ATOM 1317 C C . ARG A 1 168 ? -6.445 0.952 23.969 1.00 82.88 168 ARG A C 1
ATOM 1319 O O . ARG A 1 168 ? -5.269 0.585 23.975 1.00 82.88 168 ARG A O 1
ATOM 1326 N N . VAL A 1 169 ? -7.182 1.014 25.079 1.00 83.38 169 VAL A N 1
ATOM 1327 C CA . VAL A 1 169 ? -6.682 0.558 26.388 1.00 83.38 169 VAL A CA 1
ATOM 1328 C C . VAL A 1 169 ? -6.416 -0.947 26.355 1.00 83.38 169 VAL A C 1
ATOM 1330 O O . VAL A 1 169 ? -5.355 -1.388 26.800 1.00 83.38 169 VAL A O 1
ATOM 1333 N N . VAL A 1 170 ? -7.329 -1.724 25.763 1.00 87.06 170 VAL A N 1
ATOM 1334 C CA . VAL A 1 170 ? -7.169 -3.179 25.598 1.00 87.06 170 VAL A CA 1
ATOM 1335 C C . VAL A 1 170 ? -5.961 -3.506 24.722 1.00 87.06 170 VAL A C 1
ATOM 1337 O O . VAL A 1 170 ? -5.128 -4.318 25.119 1.00 87.06 170 VAL A O 1
ATOM 1340 N N . ILE A 1 171 ? -5.832 -2.855 23.560 1.00 83.69 171 ILE A N 1
ATOM 1341 C CA . ILE A 1 171 ? -4.698 -3.052 22.645 1.00 83.69 171 ILE A CA 1
ATOM 1342 C C . ILE A 1 171 ? -3.385 -2.741 23.368 1.00 83.69 171 ILE A C 1
ATOM 1344 O O . ILE A 1 171 ? -2.474 -3.563 23.355 1.00 83.69 171 ILE A O 1
ATOM 1348 N N . LYS A 1 172 ? -3.294 -1.599 24.063 1.00 79.50 172 LYS A N 1
ATOM 1349 C CA . LYS A 1 172 ? -2.084 -1.207 24.800 1.00 79.50 172 LYS A CA 1
ATOM 1350 C C . LYS A 1 172 ? -1.683 -2.242 25.856 1.00 79.50 172 LYS A C 1
ATOM 1352 O O . LYS A 1 172 ? -0.496 -2.482 26.028 1.00 79.50 172 LYS A O 1
ATOM 1357 N N . GLY A 1 173 ? -2.649 -2.873 26.525 1.00 79.62 173 GLY A N 1
ATOM 1358 C CA . GLY A 1 173 ? -2.387 -3.937 27.498 1.00 79.62 173 GLY A CA 1
ATOM 1359 C C . GLY A 1 173 ? -1.874 -5.251 26.892 1.00 79.62 173 GLY A C 1
ATOM 1360 O O . GLY A 1 173 ? -1.298 -6.057 27.617 1.00 79.62 173 GLY A O 1
ATOM 1361 N N . LYS A 1 174 ? -2.071 -5.474 25.586 1.00 79.44 174 LYS A N 1
ATOM 1362 C CA . LYS A 1 174 ? -1.635 -6.685 24.864 1.00 79.44 174 LYS A CA 1
ATOM 1363 C C . LYS A 1 174 ? -0.304 -6.514 24.127 1.00 79.44 174 LYS A C 1
ATOM 1365 O O . LYS A 1 174 ? 0.289 -7.508 23.717 1.00 79.44 174 LYS A O 1
ATOM 1370 N N . MET A 1 175 ? 0.153 -5.279 23.940 1.00 71.94 175 MET A N 1
ATOM 1371 C CA . MET A 1 175 ? 1.372 -4.974 23.193 1.00 71.94 175 MET A CA 1
ATOM 1372 C C . MET A 1 175 ? 2.609 -5.106 24.093 1.00 71.94 175 MET A C 1
ATOM 1374 O O . MET A 1 175 ? 2.621 -4.531 25.185 1.00 71.94 175 MET A O 1
ATOM 1378 N N . PRO A 1 176 ? 3.670 -5.814 23.660 1.00 66.62 176 PRO A N 1
ATOM 1379 C CA . PRO A 1 176 ? 4.950 -5.788 24.360 1.00 66.62 176 PRO A CA 1
ATOM 1380 C C . PRO A 1 176 ? 5.478 -4.347 24.534 1.00 66.62 176 PRO A C 1
ATOM 1382 O O . PRO A 1 176 ? 5.251 -3.523 23.640 1.00 66.62 176 PRO A O 1
ATOM 1385 N N . PRO A 1 177 ? 6.209 -4.035 25.624 1.00 57.31 177 PRO A N 1
ATOM 1386 C CA . PRO A 1 177 ? 6.666 -2.674 25.941 1.00 57.31 177 PRO A CA 1
ATOM 1387 C C . PRO A 1 177 ? 7.459 -1.980 24.823 1.00 57.31 177 PRO A C 1
ATOM 1389 O O . PRO A 1 177 ? 7.362 -0.765 24.677 1.00 57.31 177 PRO A O 1
ATOM 1392 N N . ASP A 1 178 ? 8.182 -2.758 24.014 1.00 58.28 178 ASP A N 1
ATOM 1393 C CA . ASP A 1 178 ? 9.069 -2.276 22.946 1.00 58.28 178 ASP A CA 1
ATOM 1394 C C . ASP A 1 178 ? 8.445 -2.381 21.539 1.00 58.28 178 ASP A C 1
ATOM 1396 O O . ASP A 1 178 ? 9.138 -2.281 20.522 1.00 58.28 178 ASP A O 1
ATOM 1400 N N . THR A 1 179 ? 7.135 -2.629 21.451 1.00 56.88 179 THR A N 1
ATOM 1401 C CA . THR A 1 179 ? 6.473 -2.875 20.162 1.00 56.88 179 THR A CA 1
ATOM 1402 C C . THR A 1 179 ? 6.242 -1.580 19.398 1.00 56.88 179 THR A C 1
ATOM 1404 O O . THR A 1 179 ? 5.823 -0.565 19.957 1.00 56.88 179 THR A O 1
ATOM 1407 N N . ALA A 1 180 ? 6.470 -1.645 18.086 1.00 58.44 180 ALA A N 1
ATOM 1408 C CA . ALA A 1 180 ? 6.094 -0.607 17.137 1.00 58.44 180 ALA A CA 1
ATOM 1409 C C . ALA A 1 180 ? 4.633 -0.164 17.331 1.00 58.44 180 ALA A C 1
ATOM 1411 O O . ALA A 1 180 ? 3.751 -0.964 17.667 1.00 58.44 180 ALA A O 1
ATOM 1412 N N . ARG A 1 181 ? 4.365 1.125 17.102 1.00 68.88 181 ARG A N 1
ATOM 1413 C CA . ARG A 1 181 ? 2.994 1.638 17.123 1.00 68.88 181 ARG A CA 1
ATOM 1414 C C . ARG A 1 181 ? 2.239 0.993 15.972 1.00 68.88 181 ARG A C 1
ATOM 1416 O O . ARG A 1 181 ? 2.650 1.125 14.823 1.00 68.88 181 ARG A O 1
ATOM 1423 N N . ILE A 1 182 ? 1.115 0.345 16.271 1.00 67.88 182 ILE A N 1
ATOM 1424 C CA . ILE A 1 182 ? 0.240 -0.142 15.208 1.00 67.88 182 ILE A CA 1
ATOM 1425 C C . ILE A 1 182 ? -0.474 1.076 14.605 1.00 67.88 182 ILE A C 1
ATOM 1427 O O . ILE A 1 182 ? -1.179 1.793 15.325 1.00 67.88 182 ILE A O 1
ATOM 1431 N N . PRO A 1 183 ? -0.243 1.357 13.315 1.00 78.00 183 PRO A N 1
ATOM 1432 C CA . PRO A 1 183 ? -0.766 2.530 12.638 1.00 78.00 183 PRO A CA 1
ATOM 1433 C C . PRO A 1 183 ? -2.286 2.434 12.544 1.00 78.00 183 PRO A C 1
ATOM 1435 O O . PRO A 1 183 ? -2.832 1.381 12.214 1.00 78.00 183 PRO A O 1
ATOM 1438 N N . ARG A 1 184 ? -2.986 3.557 12.756 1.00 85.25 184 ARG A N 1
ATOM 1439 C CA . ARG A 1 184 ? -4.429 3.608 12.467 1.00 85.25 184 ARG A CA 1
ATOM 1440 C C . ARG A 1 184 ? -4.691 3.450 10.972 1.00 85.25 184 ARG A C 1
ATOM 1442 O O . ARG A 1 184 ? -5.554 2.678 10.563 1.00 85.25 184 ARG A O 1
ATOM 1449 N N . CYS A 1 185 ? -3.917 4.170 10.169 1.00 93.25 185 CYS A N 1
ATOM 1450 C CA . CYS A 1 185 ? -3.839 3.974 8.734 1.00 93.25 185 CYS A CA 1
ATOM 1451 C C . CYS A 1 185 ? -2.534 4.545 8.177 1.00 93.25 185 CYS A C 1
ATOM 1453 O O . CYS A 1 185 ? -1.927 5.430 8.785 1.00 93.25 185 CYS A O 1
ATOM 1455 N N . PHE A 1 186 ? -2.181 4.122 6.969 1.00 95.81 186 PHE A N 1
ATOM 1456 C CA . PHE A 1 186 ? -1.229 4.826 6.114 1.00 95.81 186 PHE A CA 1
ATOM 1457 C C . PHE A 1 186 ? -1.962 5.520 4.973 1.00 95.81 186 PHE A C 1
ATOM 1459 O O . PHE A 1 186 ? -2.972 5.007 4.487 1.00 95.81 186 PHE A O 1
ATOM 1466 N N . LEU A 1 187 ? -1.437 6.655 4.518 1.00 98.06 187 LEU A N 1
ATOM 1467 C CA . LEU A 1 187 ? -1.895 7.321 3.302 1.00 98.06 187 LEU A CA 1
ATOM 1468 C C . LEU A 1 187 ? -0.795 7.254 2.251 1.00 98.06 187 LEU A C 1
ATOM 1470 O O . LEU A 1 187 ? 0.350 7.593 2.542 1.00 98.06 187 LEU A O 1
ATOM 1474 N N . ALA A 1 188 ? -1.142 6.848 1.034 1.00 98.44 188 ALA A N 1
ATOM 1475 C CA . ALA A 1 188 ? -0.223 6.864 -0.097 1.00 98.44 188 ALA A CA 1
ATOM 1476 C C . ALA A 1 188 ? -0.742 7.728 -1.234 1.00 98.44 188 ALA A C 1
ATOM 1478 O O . ALA A 1 188 ? -1.949 7.873 -1.423 1.00 98.44 188 ALA A O 1
ATOM 1479 N N . PHE A 1 189 ? 0.190 8.261 -2.013 1.00 98.56 189 PHE A N 1
ATOM 1480 C CA . PHE A 1 189 ? -0.083 9.192 -3.091 1.00 98.56 189 PHE A CA 1
ATOM 1481 C C . PHE A 1 189 ? 0.655 8.756 -4.348 1.00 98.56 189 PHE A C 1
ATOM 1483 O O . PHE A 1 189 ? 1.882 8.640 -4.348 1.00 98.56 189 PHE A O 1
ATOM 1490 N N . ASP A 1 190 ? -0.102 8.536 -5.422 1.00 97.19 190 ASP A N 1
ATOM 1491 C CA . ASP A 1 190 ? 0.448 8.377 -6.766 1.00 97.19 190 ASP A CA 1
ATOM 1492 C C . ASP A 1 190 ? 0.484 9.746 -7.440 1.00 97.19 190 ASP A C 1
ATOM 1494 O O . ASP A 1 190 ? -0.553 10.405 -7.564 1.00 97.19 190 ASP A O 1
ATOM 1498 N N . LEU A 1 191 ? 1.672 10.167 -7.874 1.00 97.06 191 LEU A N 1
ATOM 1499 C CA . LEU A 1 191 ? 1.890 11.461 -8.510 1.00 97.06 191 LEU A CA 1
ATOM 1500 C C . LEU A 1 191 ? 1.884 11.257 -10.027 1.00 97.06 191 LEU A C 1
ATOM 1502 O O . LEU A 1 191 ? 2.905 10.896 -10.601 1.00 97.06 191 LEU A O 1
ATOM 1506 N N . ASP A 1 192 ? 0.756 11.439 -10.705 1.00 92.81 192 ASP A N 1
ATOM 1507 C CA . ASP A 1 192 ? 0.645 11.204 -12.154 1.00 92.81 192 ASP A CA 1
ATOM 1508 C C . ASP A 1 192 ? 0.471 12.522 -12.914 1.00 92.81 192 ASP A C 1
ATOM 1510 O O . ASP A 1 192 ? -0.593 13.149 -12.908 1.00 92.81 192 ASP A O 1
ATOM 1514 N N . GLY A 1 193 ? 1.548 12.989 -13.548 1.00 92.19 193 GLY A N 1
ATOM 1515 C CA . GLY A 1 193 ? 1.582 14.313 -14.161 1.00 92.19 193 GLY A CA 1
ATOM 1516 C C . GLY A 1 193 ? 1.318 15.403 -13.119 1.00 92.19 193 GLY A C 1
ATOM 1517 O O . GLY A 1 193 ? 2.156 15.635 -12.253 1.00 92.19 193 GLY A O 1
ATOM 1518 N N . ARG A 1 194 ? 0.167 16.088 -13.207 1.00 93.56 194 ARG A N 1
ATOM 1519 C CA . ARG A 1 194 ? -0.305 17.062 -12.193 1.00 93.56 194 ARG A CA 1
ATOM 1520 C C . ARG A 1 194 ? -1.260 16.449 -11.161 1.00 93.56 194 ARG A C 1
ATOM 1522 O O . ARG A 1 194 ? -1.555 17.094 -10.162 1.00 93.56 194 ARG A O 1
ATOM 1529 N N . ASN A 1 195 ? -1.781 15.255 -11.422 1.00 94.88 195 ASN A N 1
ATOM 1530 C CA . ASN A 1 195 ? -2.793 14.629 -10.585 1.00 94.88 195 ASN A CA 1
ATOM 1531 C C . ASN A 1 195 ? -2.140 13.935 -9.391 1.00 94.88 195 ASN A C 1
ATOM 1533 O O . ASN A 1 195 ? -1.040 13.388 -9.496 1.00 94.88 195 ASN A O 1
ATOM 1537 N N . ILE A 1 196 ? -2.855 13.929 -8.271 1.00 97.44 196 ILE A N 1
ATOM 1538 C CA . ILE A 1 196 ? -2.463 13.227 -7.054 1.00 97.44 196 ILE A CA 1
ATOM 1539 C C . ILE A 1 196 ? -3.607 12.281 -6.706 1.00 97.44 196 ILE A C 1
ATOM 1541 O O . ILE A 1 196 ? -4.713 12.731 -6.423 1.00 97.44 196 ILE A O 1
ATOM 1545 N N . SER A 1 197 ? -3.357 10.973 -6.761 1.00 97.12 197 SER A N 1
ATOM 1546 C CA . SER A 1 197 ? -4.353 9.967 -6.369 1.00 97.12 197 SER A CA 1
ATOM 1547 C C . SER A 1 197 ? -4.041 9.446 -4.978 1.00 97.12 197 SER A C 1
ATOM 1549 O O . SER A 1 197 ? -2.953 8.916 -4.757 1.00 97.12 197 SER A O 1
ATOM 1551 N N . MET A 1 198 ? -4.995 9.570 -4.057 1.00 98.38 198 MET A N 1
ATOM 1552 C CA . MET A 1 198 ? -4.843 9.093 -2.685 1.00 98.38 198 MET A CA 1
ATOM 1553 C C . MET A 1 198 ? -5.274 7.633 -2.547 1.00 98.38 198 MET A C 1
ATOM 1555 O O . MET A 1 198 ? -6.282 7.207 -3.111 1.00 98.38 198 MET A O 1
ATOM 1559 N N . LYS A 1 199 ? -4.530 6.884 -1.739 1.00 98.44 199 LYS A N 1
ATOM 1560 C CA . LYS A 1 199 ? -4.890 5.561 -1.232 1.00 98.44 199 LYS A CA 1
ATOM 1561 C C . LYS A 1 199 ? -4.793 5.557 0.282 1.00 98.44 199 LYS A C 1
ATOM 1563 O O . LYS A 1 199 ? -3.996 6.306 0.848 1.00 98.44 199 LYS A O 1
ATOM 1568 N N . ALA A 1 200 ? -5.556 4.685 0.923 1.00 98.12 200 ALA A N 1
ATOM 1569 C CA . ALA A 1 200 ? -5.475 4.464 2.359 1.00 98.12 200 ALA A CA 1
ATOM 1570 C C . ALA A 1 200 ? -5.264 2.985 2.664 1.00 98.12 200 ALA A C 1
ATOM 1572 O O . ALA A 1 200 ? -5.853 2.135 2.004 1.00 98.12 200 ALA A O 1
ATOM 1573 N N . TYR A 1 201 ? -4.444 2.689 3.667 1.00 97.19 201 TYR A N 1
ATOM 1574 C CA . TYR A 1 201 ? -4.189 1.333 4.146 1.00 97.19 201 TYR A CA 1
ATOM 1575 C C . TYR A 1 201 ? -4.580 1.231 5.609 1.00 97.19 201 TYR A C 1
ATOM 1577 O O . TYR A 1 201 ? -4.183 2.072 6.410 1.00 97.19 201 TYR A O 1
ATOM 1585 N N . PHE A 1 202 ? -5.332 0.196 5.953 1.00 94.69 202 PHE A N 1
ATOM 1586 C CA . PHE A 1 202 ? -5.829 -0.084 7.294 1.00 94.69 202 PHE A CA 1
ATOM 1587 C C . PHE A 1 202 ? -5.265 -1.416 7.776 1.00 94.69 202 PHE A C 1
ATOM 1589 O O . PHE A 1 202 ? -5.020 -2.306 6.963 1.00 94.69 202 PHE A O 1
ATOM 1596 N N . SER A 1 203 ? -5.099 -1.571 9.090 1.00 89.00 203 SER A N 1
ATOM 1597 C CA . SER A 1 203 ? -4.711 -2.848 9.693 1.00 89.00 203 SER A CA 1
ATOM 1598 C C . SER A 1 203 ? -5.893 -3.457 10.455 1.00 89.00 203 SER A C 1
ATOM 1600 O O . SER A 1 203 ? -6.199 -3.002 11.564 1.00 89.00 203 SER A O 1
ATOM 1602 N N . PRO A 1 204 ? -6.550 -4.502 9.912 1.00 88.25 204 PRO A N 1
ATOM 1603 C CA . PRO A 1 204 ? -7.607 -5.231 10.621 1.00 88.25 204 PRO A CA 1
ATOM 1604 C C . PRO A 1 204 ? -7.135 -5.846 11.947 1.00 88.25 204 PRO A C 1
ATOM 1606 O O . PRO A 1 204 ? -7.943 -6.091 12.844 1.00 88.25 204 PRO A O 1
ATOM 1609 N N . MET A 1 205 ? -5.820 -6.031 12.121 1.00 82.25 205 MET A N 1
ATOM 1610 C CA . MET A 1 205 ? -5.232 -6.560 13.353 1.00 82.25 205 MET A CA 1
ATOM 1611 C C . MET A 1 205 ? -5.565 -5.723 14.593 1.00 82.25 205 MET A C 1
ATOM 1613 O O . MET A 1 205 ? -5.692 -6.285 15.680 1.00 82.25 205 MET A O 1
ATOM 1617 N N . MET A 1 206 ? -5.764 -4.404 14.460 1.00 81.62 206 MET A N 1
ATOM 1618 C CA . MET A 1 206 ? -6.221 -3.570 15.583 1.00 81.62 206 MET A CA 1
ATOM 1619 C C . MET A 1 206 ? -7.557 -4.056 16.136 1.00 81.62 206 MET A C 1
ATOM 1621 O O . MET A 1 206 ? -7.706 -4.223 17.348 1.00 81.62 206 MET A O 1
ATOM 1625 N N . LYS A 1 207 ? -8.508 -4.336 15.241 1.00 84.25 207 LYS A N 1
ATOM 1626 C CA . LYS A 1 207 ? -9.835 -4.816 15.614 1.00 84.25 207 LYS A CA 1
ATOM 1627 C C . LYS A 1 207 ? -9.766 -6.214 16.216 1.00 84.25 207 LYS A C 1
ATOM 1629 O O . LYS A 1 207 ? -10.398 -6.459 17.245 1.00 84.25 207 LYS A O 1
ATOM 1634 N N . HIS A 1 208 ? -8.938 -7.085 15.639 1.00 86.19 208 HIS A N 1
ATOM 1635 C CA . HIS A 1 208 ? -8.680 -8.419 16.176 1.00 86.19 208 HIS A CA 1
ATOM 1636 C C . HIS A 1 208 ? -8.142 -8.365 17.611 1.00 86.19 208 HIS A C 1
ATOM 1638 O O . HIS A 1 208 ? -8.707 -8.982 18.511 1.00 86.19 208 HIS A O 1
ATOM 1644 N N . MET A 1 209 ? -7.102 -7.570 17.881 1.00 84.19 209 MET A N 1
ATOM 1645 C CA . MET A 1 209 ? -6.562 -7.464 19.241 1.00 84.19 209 MET A CA 1
ATOM 1646 C C . MET A 1 209 ? -7.560 -6.847 20.220 1.00 84.19 209 MET A C 1
ATOM 1648 O O . MET A 1 209 ? -7.583 -7.243 21.385 1.00 84.19 209 MET A O 1
ATOM 1652 N N . ALA A 1 210 ? -8.369 -5.885 19.781 1.00 86.19 210 ALA A N 1
ATOM 1653 C CA . ALA A 1 210 ? -9.354 -5.238 20.636 1.00 86.19 210 ALA A CA 1
ATOM 1654 C C . ALA A 1 210 ? -10.512 -6.173 21.018 1.00 86.19 210 ALA A C 1
ATOM 1656 O O . ALA A 1 210 ? -10.897 -6.229 22.184 1.00 86.19 210 ALA A O 1
ATOM 1657 N N . THR A 1 211 ? -11.042 -6.922 20.050 1.00 86.62 211 THR A N 1
ATOM 1658 C CA . THR A 1 211 ? -12.341 -7.611 20.177 1.00 86.62 211 THR A CA 1
ATOM 1659 C C . THR A 1 211 ? -12.257 -9.136 20.135 1.00 86.62 211 THR A C 1
ATOM 1661 O O . THR A 1 211 ? -13.205 -9.807 20.526 1.00 86.62 211 THR A O 1
ATOM 1664 N N . GLY A 1 212 ? -11.140 -9.695 19.668 1.00 85.81 212 GLY A N 1
ATOM 1665 C CA . GLY A 1 212 ? -10.997 -11.121 19.369 1.00 85.81 212 GLY A CA 1
ATOM 1666 C C . GLY A 1 212 ? -11.628 -11.554 18.041 1.00 85.81 212 GLY A C 1
ATOM 1667 O O . GLY A 1 212 ? -11.532 -12.731 17.708 1.00 85.81 212 GLY A O 1
ATOM 1668 N N . LEU A 1 213 ? -12.252 -10.639 17.285 1.00 85.25 213 LEU A N 1
ATOM 1669 C CA . LEU A 1 213 ? -12.826 -10.936 15.969 1.00 85.25 213 LEU A CA 1
ATOM 1670 C C . LEU A 1 213 ? -11.749 -11.363 14.978 1.00 85.25 213 LEU A C 1
ATOM 1672 O O . LEU A 1 213 ? -10.661 -10.787 14.950 1.00 85.25 213 LEU A O 1
ATOM 1676 N N . ASP A 1 214 ? -12.067 -12.340 14.139 1.00 86.19 214 ASP A N 1
ATOM 1677 C CA . ASP A 1 214 ? -11.181 -12.762 13.065 1.00 86.19 214 ASP A CA 1
ATOM 1678 C C . ASP A 1 214 ? -10.991 -11.644 12.021 1.00 86.19 214 ASP A C 1
ATOM 1680 O O . ASP A 1 214 ? -11.952 -10.985 11.612 1.00 86.19 214 ASP A O 1
ATOM 1684 N N . SER A 1 215 ? -9.742 -11.394 11.612 1.00 83.62 215 SER A N 1
ATOM 1685 C CA . SER A 1 215 ? -9.407 -10.306 10.682 1.00 83.62 215 SER A CA 1
ATOM 1686 C C . SER A 1 215 ? -9.970 -10.533 9.284 1.00 83.62 215 SER A C 1
ATOM 1688 O O . SER A 1 215 ? -10.370 -9.572 8.615 1.00 83.62 215 SER A O 1
ATOM 1690 N N . ASP A 1 216 ? -10.004 -11.788 8.843 1.00 85.81 216 ASP A N 1
ATOM 1691 C CA . ASP A 1 216 ? -10.466 -12.150 7.512 1.00 85.81 216 ASP A CA 1
ATOM 1692 C C . ASP A 1 216 ? -11.993 -12.053 7.488 1.00 85.81 216 ASP A C 1
ATOM 1694 O O . ASP A 1 216 ? -12.544 -11.394 6.606 1.00 85.81 216 ASP A O 1
ATOM 1698 N N . GLU A 1 217 ? -12.673 -12.585 8.509 1.00 87.38 217 GLU A N 1
ATOM 1699 C CA . GLU A 1 217 ? -14.125 -12.455 8.672 1.00 87.38 217 GLU A CA 1
ATOM 1700 C C . GLU A 1 217 ? -14.564 -10.984 8.751 1.00 87.38 217 GLU A C 1
ATOM 1702 O O . GLU A 1 217 ? -15.484 -10.575 8.036 1.00 87.38 217 GLU A O 1
ATOM 1707 N N . ALA A 1 218 ? -13.893 -10.161 9.566 1.00 88.88 218 ALA A N 1
ATOM 1708 C CA . ALA A 1 218 ? -14.188 -8.732 9.668 1.00 88.88 218 ALA A CA 1
ATOM 1709 C C . ALA A 1 218 ? -14.029 -8.025 8.311 1.00 88.88 218 ALA A C 1
ATOM 1711 O O . ALA A 1 218 ? -14.906 -7.257 7.903 1.00 88.88 218 ALA A O 1
ATOM 1712 N N . THR A 1 219 ? -12.957 -8.347 7.578 1.00 92.12 219 THR A N 1
ATOM 1713 C CA . THR A 1 219 ? -12.703 -7.804 6.239 1.00 92.12 219 THR A CA 1
ATOM 1714 C C . THR A 1 219 ? -13.784 -8.221 5.256 1.00 92.12 219 THR A C 1
ATOM 1716 O O . THR A 1 219 ? -14.414 -7.361 4.645 1.00 92.12 219 THR A O 1
ATOM 1719 N N . VAL A 1 220 ? -14.052 -9.517 5.122 1.00 92.19 220 VAL A N 1
ATOM 1720 C CA . VAL A 1 220 ? -15.068 -10.047 4.204 1.00 92.19 220 VAL A CA 1
ATOM 1721 C C . VAL A 1 220 ? -16.438 -9.440 4.500 1.00 92.19 220 VAL A C 1
ATOM 1723 O O . VAL A 1 220 ? -17.121 -8.977 3.583 1.00 92.19 220 VAL A O 1
ATOM 1726 N N . ASN A 1 221 ? -16.830 -9.384 5.774 1.00 93.44 221 ASN A N 1
ATOM 1727 C CA . ASN A 1 221 ? -18.106 -8.809 6.177 1.00 93.44 221 ASN A CA 1
ATOM 1728 C C . ASN A 1 221 ? -18.182 -7.317 5.847 1.00 93.44 221 ASN A C 1
ATOM 1730 O O . ASN A 1 221 ? -19.256 -6.852 5.460 1.00 93.44 221 ASN A O 1
ATOM 1734 N N . LEU A 1 222 ? -17.093 -6.554 6.018 1.00 96.00 222 LEU A N 1
ATOM 1735 C CA . LEU A 1 222 ? -17.049 -5.136 5.651 1.00 96.00 222 LEU A CA 1
ATOM 1736 C C . LEU A 1 222 ? -17.242 -4.967 4.145 1.00 96.00 222 LEU A C 1
ATOM 1738 O O . LEU A 1 222 ? -18.082 -4.175 3.728 1.00 96.00 222 LEU A O 1
ATOM 1742 N N . LEU A 1 223 ? -16.524 -5.747 3.335 1.00 96.75 223 LEU A N 1
ATOM 1743 C CA . LEU A 1 223 ? -16.601 -5.662 1.877 1.00 96.75 223 LEU A CA 1
ATOM 1744 C C . LEU A 1 223 ? -17.999 -5.989 1.345 1.00 96.75 223 LEU A C 1
ATOM 1746 O O . LEU A 1 223 ? -18.494 -5.261 0.489 1.00 96.75 223 LEU A O 1
ATOM 1750 N N . LYS A 1 224 ? -18.670 -7.009 1.898 1.00 95.88 224 LYS A N 1
ATOM 1751 C CA . LYS A 1 224 ? -20.048 -7.383 1.519 1.00 95.88 224 LYS A CA 1
ATOM 1752 C C . LYS A 1 224 ? -21.062 -6.255 1.763 1.00 95.88 224 LYS A C 1
ATOM 1754 O O . LYS A 1 224 ? -22.050 -6.174 1.040 1.00 95.88 224 LYS A O 1
ATOM 1759 N N . ARG A 1 225 ? -20.824 -5.383 2.752 1.00 96.19 225 ARG A N 1
ATOM 1760 C CA . ARG A 1 225 ? -21.738 -4.290 3.142 1.00 96.19 225 ARG A CA 1
ATOM 1761 C C . ARG A 1 225 ? -21.290 -2.892 2.703 1.00 96.19 225 ARG A C 1
ATOM 1763 O O . ARG A 1 225 ? -21.914 -1.924 3.127 1.00 96.19 225 ARG A O 1
ATOM 1770 N N . LEU A 1 226 ? -20.218 -2.769 1.914 1.00 97.06 226 LEU A N 1
ATOM 1771 C CA . LEU A 1 226 ? -19.735 -1.461 1.470 1.00 97.06 226 LEU A CA 1
ATOM 1772 C C . LEU A 1 226 ? -20.809 -0.708 0.681 1.00 97.06 226 LEU A C 1
ATOM 1774 O O . LEU A 1 226 ? -21.417 -1.244 -0.244 1.00 97.06 226 LEU A O 1
ATOM 1778 N N . ASP A 1 227 ? -20.973 0.570 0.998 1.00 95.81 227 ASP A N 1
ATOM 1779 C CA . ASP A 1 227 ? -21.788 1.493 0.217 1.00 95.81 227 ASP A CA 1
ATOM 1780 C C . ASP A 1 227 ? -20.903 2.560 -0.455 1.00 95.81 227 ASP A C 1
ATOM 1782 O O . ASP A 1 227 ? -20.223 3.326 0.234 1.00 95.81 227 ASP A O 1
ATOM 1786 N N . PRO A 1 228 ? -20.856 2.654 -1.790 1.00 95.81 228 PRO A N 1
ATOM 1787 C CA . PRO A 1 228 ? -21.532 1.806 -2.774 1.00 95.81 228 PRO A CA 1
ATOM 1788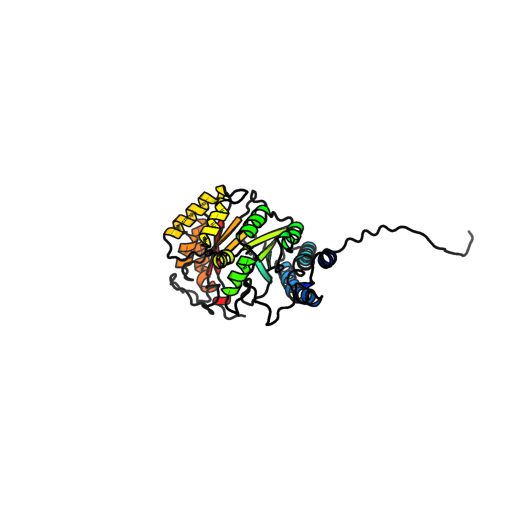 C C . PRO A 1 228 ? -20.783 0.488 -3.065 1.00 95.81 228 PRO A C 1
ATOM 1790 O O . PRO A 1 228 ? -19.615 0.323 -2.703 1.00 95.81 228 PRO A O 1
ATOM 1793 N N . PHE A 1 229 ? -21.446 -0.392 -3.827 1.00 96.00 229 PHE A N 1
ATOM 1794 C CA . PHE A 1 229 ? -20.898 -1.579 -4.513 1.00 96.00 229 PHE A CA 1
ATOM 1795 C C . PHE A 1 229 ? -20.512 -2.805 -3.666 1.00 96.00 229 PHE A C 1
ATOM 1797 O O . PHE A 1 229 ? -19.869 -3.712 -4.193 1.00 96.00 229 PHE A O 1
ATOM 1804 N N . GLY A 1 230 ? -20.936 -2.908 -2.406 1.00 95.31 230 GLY A N 1
ATOM 1805 C CA . GLY A 1 230 ? -20.650 -4.074 -1.559 1.00 95.31 230 GLY A CA 1
ATOM 1806 C C . GLY A 1 230 ? -21.083 -5.408 -2.178 1.00 95.31 230 GLY A C 1
ATOM 1807 O O . GLY A 1 230 ? -20.288 -6.345 -2.270 1.00 95.31 230 GLY A O 1
ATOM 1808 N N . GLU A 1 231 ? -22.299 -5.467 -2.730 1.00 96.00 231 GLU A N 1
ATOM 1809 C CA . GLU A 1 231 ? -22.805 -6.651 -3.445 1.00 96.00 231 GLU A CA 1
ATOM 1810 C C . GLU A 1 231 ? -21.941 -7.024 -4.659 1.00 96.00 231 GLU A C 1
ATOM 1812 O O . GLU A 1 231 ? -21.791 -8.200 -4.992 1.00 96.00 231 GLU A O 1
ATOM 1817 N N . SER A 1 232 ? -21.316 -6.037 -5.304 1.00 96.12 232 SER A N 1
ATOM 1818 C CA . SER A 1 232 ? -20.471 -6.248 -6.480 1.00 96.12 232 SER A CA 1
ATOM 1819 C C . SER A 1 232 ? -19.132 -6.917 -6.152 1.00 96.12 232 SER A C 1
ATOM 1821 O O . SER A 1 232 ? -18.467 -7.387 -7.073 1.00 96.12 232 SER A O 1
ATOM 1823 N N . PHE A 1 233 ? -18.731 -6.991 -4.877 1.00 96.75 233 PHE A N 1
ATOM 1824 C CA . PHE A 1 233 ? -17.550 -7.745 -4.443 1.00 96.75 233 PHE A CA 1
ATOM 1825 C C . PHE A 1 233 ? -17.846 -9.217 -4.136 1.00 96.75 233 PHE A C 1
ATOM 1827 O O . PHE A 1 233 ? -16.916 -10.021 -4.096 1.00 96.75 233 PHE A O 1
ATOM 1834 N N . VAL A 1 234 ? -19.115 -9.601 -3.946 1.00 95.88 234 VAL A N 1
ATOM 1835 C CA . VAL A 1 234 ? -19.504 -10.963 -3.532 1.00 95.88 234 VAL A CA 1
ATOM 1836 C C . VAL A 1 234 ? -18.919 -12.063 -4.434 1.00 95.88 234 VAL A C 1
ATOM 1838 O O . VAL A 1 234 ? -18.408 -13.037 -3.881 1.00 95.88 234 VAL A O 1
ATOM 1841 N N . PRO A 1 235 ? -18.909 -11.947 -5.780 1.00 96.19 235 PRO A N 1
ATOM 1842 C CA . PRO A 1 235 ? -18.295 -12.964 -6.637 1.00 96.19 235 PRO A CA 1
ATOM 1843 C C . PRO A 1 235 ? -16.802 -13.190 -6.340 1.00 96.19 235 PRO A C 1
ATOM 1845 O O . PRO A 1 235 ? -16.394 -14.332 -6.125 1.00 96.19 235 PRO A O 1
ATOM 1848 N N . ALA A 1 236 ? -16.016 -12.112 -6.233 1.00 96.00 236 ALA A N 1
ATOM 1849 C CA . ALA A 1 236 ? -14.597 -12.175 -5.876 1.00 96.00 236 ALA A CA 1
ATOM 1850 C C . ALA A 1 236 ? -14.356 -12.737 -4.475 1.00 96.00 236 ALA A C 1
ATOM 1852 O O . ALA A 1 236 ? -13.450 -13.548 -4.285 1.00 96.00 236 ALA A O 1
ATOM 1853 N N . LEU A 1 237 ? -15.175 -12.348 -3.497 1.00 94.62 237 LEU A N 1
ATOM 1854 C CA . LEU A 1 237 ? -15.060 -12.864 -2.132 1.00 94.62 237 LEU A CA 1
ATOM 1855 C C . LEU A 1 237 ? -15.351 -14.366 -2.083 1.00 94.62 237 LEU A C 1
ATOM 1857 O O . LEU A 1 237 ? -14.564 -15.112 -1.512 1.00 94.62 237 LEU A O 1
ATOM 1861 N N . ASN A 1 238 ? -16.398 -14.832 -2.767 1.00 94.00 238 ASN A N 1
ATOM 1862 C CA . ASN A 1 238 ? -16.702 -16.261 -2.871 1.00 94.00 238 ASN A CA 1
ATOM 1863 C C . ASN A 1 238 ? -15.573 -17.042 -3.569 1.00 94.00 238 ASN A C 1
ATOM 1865 O O . ASN A 1 238 ? -15.320 -18.202 -3.238 1.00 94.00 238 ASN A O 1
ATOM 1869 N N . PHE A 1 239 ? -14.905 -16.439 -4.558 1.00 94.12 239 PHE A N 1
ATOM 1870 C CA . PHE A 1 239 ? -13.751 -17.043 -5.225 1.00 94.12 239 PHE A CA 1
ATOM 1871 C C . PHE A 1 239 ? -12.561 -17.199 -4.264 1.00 94.12 239 PHE A C 1
ATOM 1873 O O . PHE A 1 239 ? -11.971 -18.281 -4.191 1.00 94.12 239 PHE A O 1
ATOM 1880 N N . ILE A 1 240 ? -12.257 -16.156 -3.484 1.00 90.62 240 ILE A N 1
ATOM 1881 C CA . ILE A 1 240 ? -11.209 -16.169 -2.452 1.00 90.62 240 ILE A CA 1
ATOM 1882 C C . ILE A 1 240 ? -11.528 -17.197 -1.358 1.00 90.62 240 ILE A C 1
ATOM 1884 O O . ILE A 1 240 ? -10.678 -18.032 -1.059 1.00 90.62 240 ILE A O 1
ATOM 1888 N N . GLU A 1 241 ? -12.746 -17.195 -0.808 1.00 88.44 241 GLU A N 1
ATOM 1889 C CA . GLU A 1 241 ? -13.175 -18.120 0.256 1.00 88.44 241 GLU A CA 1
ATOM 1890 C C . GLU A 1 241 ? -13.000 -19.592 -0.179 1.00 88.44 241 GLU A C 1
ATOM 1892 O O . GLU A 1 241 ? -12.489 -20.426 0.573 1.00 88.44 241 GLU A O 1
ATOM 1897 N N . LYS A 1 242 ? -13.333 -19.923 -1.438 1.00 89.94 242 LYS A N 1
ATOM 1898 C CA . LYS A 1 242 ? -13.110 -21.267 -2.006 1.00 89.94 242 LYS A CA 1
ATOM 1899 C C . LYS A 1 242 ? -11.634 -21.653 -2.080 1.00 89.94 242 LYS A C 1
ATOM 1901 O O . LYS A 1 242 ? -11.318 -22.834 -1.937 1.00 89.94 242 LYS A O 1
ATOM 1906 N N . TYR A 1 243 ? -10.738 -20.706 -2.353 1.00 87.56 243 TYR A N 1
ATOM 1907 C CA . TYR A 1 243 ? -9.297 -20.957 -2.318 1.00 87.56 243 TYR A CA 1
ATOM 1908 C C . TYR A 1 243 ? -8.812 -21.128 -0.874 1.00 87.56 243 TYR A C 1
ATOM 1910 O O . TYR A 1 243 ? -8.187 -22.138 -0.565 1.00 87.56 243 TYR A O 1
ATOM 1918 N N . GLN A 1 244 ? -9.189 -20.219 0.027 1.00 83.69 244 GLN A N 1
ATOM 1919 C CA . GLN A 1 244 ? -8.802 -20.265 1.439 1.00 83.69 244 GLN A CA 1
ATOM 1920 C C . GLN A 1 244 ? -9.211 -21.573 2.129 1.00 83.69 244 GLN A C 1
ATOM 1922 O O . GLN A 1 244 ? -8.434 -22.093 2.921 1.00 83.69 244 GLN A O 1
ATOM 1927 N N . SER A 1 245 ? -10.378 -22.139 1.791 1.00 82.00 245 SER A N 1
ATOM 1928 C CA . SER A 1 245 ? -10.879 -23.393 2.385 1.00 82.00 245 SER A CA 1
ATOM 1929 C C . SER A 1 245 ? -9.982 -24.622 2.179 1.00 82.00 245 SER A C 1
ATOM 1931 O O . SER A 1 245 ? -10.154 -25.623 2.871 1.00 82.00 245 SER A O 1
ATOM 1933 N N . ILE A 1 246 ? -9.045 -24.567 1.227 1.00 77.75 246 ILE A N 1
ATOM 1934 C CA . ILE A 1 246 ? -8.099 -25.657 0.950 1.00 77.75 246 ILE A CA 1
ATOM 1935 C C . ILE A 1 246 ? -6.649 -25.301 1.312 1.00 77.75 246 ILE A C 1
ATOM 1937 O O . ILE A 1 246 ? -5.757 -26.127 1.122 1.00 77.75 246 ILE A O 1
ATOM 1941 N N . CYS A 1 247 ? -6.403 -24.089 1.816 1.00 74.50 247 CYS A N 1
ATOM 1942 C CA . CYS A 1 247 ? -5.100 -23.665 2.318 1.00 74.50 247 CYS A CA 1
ATOM 1943 C C . CYS A 1 247 ? -4.906 -24.142 3.767 1.00 74.50 247 CYS A C 1
ATOM 1945 O O . CYS A 1 247 ? -5.864 -24.276 4.525 1.00 74.50 247 CYS A O 1
ATOM 1947 N N . GLN A 1 248 ? -3.659 -24.360 4.192 1.00 64.94 248 GLN A N 1
ATOM 1948 C CA . GLN A 1 248 ? -3.357 -24.547 5.617 1.00 64.94 248 GLN A CA 1
ATOM 1949 C C . GLN A 1 248 ? -3.372 -23.174 6.329 1.00 64.94 248 GLN A C 1
ATOM 1951 O O . GLN A 1 248 ? -2.703 -22.242 5.891 1.00 64.94 248 GLN A O 1
ATOM 1956 N N . HIS A 1 249 ? -4.186 -23.045 7.385 1.00 62.31 249 HIS A N 1
ATOM 1957 C CA . HIS A 1 249 ? -4.484 -21.812 8.150 1.00 62.31 249 HIS A CA 1
ATOM 1958 C C . HIS A 1 249 ? -3.356 -21.413 9.141 1.00 62.31 249 HIS A C 1
ATOM 1960 O O . HIS A 1 249 ? -2.602 -22.299 9.550 1.00 62.31 249 HIS A O 1
ATOM 1966 N N . PRO A 1 250 ? -3.210 -20.124 9.557 1.00 50.69 250 PRO A N 1
ATOM 1967 C CA . PRO A 1 250 ? -4.267 -19.208 10.032 1.00 50.69 250 PRO A CA 1
ATOM 1968 C C . PRO A 1 250 ? -4.711 -18.112 9.038 1.00 50.69 250 PRO A C 1
ATOM 1970 O O . PRO A 1 250 ? -4.052 -17.924 8.020 1.00 50.69 250 PRO A O 1
ATOM 1973 N N . PRO A 1 251 ? -5.811 -17.392 9.341 1.00 56.91 251 PRO A N 1
ATOM 1974 C CA . PRO A 1 251 ? -6.260 -16.166 8.664 1.00 56.91 251 PRO A CA 1
ATOM 1975 C C . PRO A 1 251 ? -5.144 -15.117 8.520 1.00 56.91 251 PRO A C 1
ATOM 1977 O O . PRO A 1 251 ? -4.330 -14.922 9.426 1.00 56.91 251 PRO A O 1
ATOM 1980 N N . LEU A 1 252 ? -5.069 -14.500 7.337 1.00 60.47 252 LEU A N 1
ATOM 1981 C CA . LEU A 1 252 ? -3.847 -13.937 6.735 1.00 60.47 252 LEU A CA 1
ATOM 1982 C C . LEU A 1 252 ? -3.934 -12.439 6.418 1.00 60.47 252 LEU A C 1
ATOM 1984 O O . LEU A 1 252 ? -2.941 -11.881 5.941 1.00 60.47 252 LEU A O 1
ATOM 1988 N N . VAL A 1 253 ? -5.084 -11.786 6.633 1.00 80.88 253 VAL A N 1
ATOM 1989 C CA . VAL A 1 253 ? -5.272 -10.392 6.211 1.00 80.88 253 VAL A CA 1
ATOM 1990 C C . VAL A 1 253 ? -4.597 -9.426 7.180 1.00 80.88 253 VAL A C 1
ATOM 1992 O O . VAL A 1 253 ? -5.156 -9.002 8.191 1.00 80.88 253 VAL A O 1
ATOM 1995 N N . GLN A 1 254 ? -3.373 -9.033 6.835 1.00 81.31 254 GLN A N 1
ATOM 1996 C CA . GLN A 1 254 ? -2.560 -8.127 7.652 1.00 81.31 254 GLN A CA 1
ATOM 1997 C C . GLN A 1 254 ? -2.911 -6.656 7.408 1.00 81.31 254 GLN A C 1
ATOM 1999 O O . GLN A 1 254 ? -2.906 -5.833 8.331 1.00 81.31 254 GLN A O 1
ATOM 2004 N N . VAL A 1 255 ? -3.216 -6.329 6.151 1.00 90.50 255 VAL A N 1
ATOM 2005 C CA . VAL A 1 255 ? -3.472 -4.968 5.682 1.00 90.50 255 VAL A CA 1
ATOM 2006 C C . VAL A 1 255 ? -4.589 -4.994 4.644 1.00 90.50 255 VAL A C 1
ATOM 2008 O O . VAL A 1 255 ? -4.668 -5.902 3.817 1.00 90.50 255 VAL A O 1
ATOM 2011 N N . VAL A 1 256 ? -5.434 -3.964 4.652 1.00 95.56 256 VAL A N 1
ATOM 2012 C CA . VAL A 1 256 ? -6.382 -3.700 3.567 1.00 95.56 256 VAL A CA 1
ATOM 2013 C C . VAL A 1 256 ? -6.140 -2.304 3.013 1.00 95.56 256 VAL A C 1
ATOM 2015 O O . VAL A 1 256 ? -6.201 -1.322 3.747 1.00 95.56 256 VAL A O 1
ATOM 2018 N N . GLY A 1 257 ? -5.846 -2.219 1.718 1.00 97.38 257 GLY A N 1
ATOM 2019 C CA . GLY A 1 257 ? -5.688 -0.971 0.981 1.00 97.38 257 GLY A CA 1
ATOM 2020 C C . GLY A 1 257 ? -6.946 -0.608 0.198 1.00 97.38 257 GLY A C 1
ATOM 2021 O O . GLY A 1 257 ? -7.608 -1.488 -0.342 1.00 97.38 257 GLY A O 1
ATOM 2022 N N . ILE A 1 258 ? -7.251 0.679 0.073 1.00 98.25 258 ILE A N 1
ATOM 2023 C CA . ILE A 1 258 ? -8.311 1.192 -0.802 1.00 98.25 258 ILE A CA 1
ATOM 2024 C C . ILE A 1 258 ? -7.789 2.335 -1.666 1.00 98.25 258 ILE A C 1
ATOM 2026 O O . ILE A 1 258 ? -6.973 3.144 -1.216 1.00 98.25 258 ILE A O 1
ATOM 2030 N N . ASP A 1 259 ? -8.294 2.424 -2.892 1.00 98.00 259 ASP A N 1
ATOM 2031 C CA . ASP A 1 259 ? -8.179 3.641 -3.693 1.00 98.00 259 ASP A CA 1
ATOM 2032 C C . ASP A 1 259 ? -9.239 4.653 -3.206 1.00 98.00 259 ASP A C 1
ATOM 2034 O O . ASP A 1 259 ? -10.432 4.351 -3.204 1.00 98.00 259 ASP A O 1
ATOM 2038 N N . CYS A 1 260 ? -8.830 5.862 -2.806 1.00 97.81 260 CYS A N 1
ATOM 2039 C CA . CYS A 1 260 ? -9.744 6.933 -2.376 1.00 97.81 260 CYS A CA 1
ATOM 2040 C C . CYS A 1 260 ? -10.215 7.757 -3.586 1.00 97.81 260 CYS A C 1
ATOM 2042 O O . CYS A 1 260 ? -9.998 8.968 -3.678 1.00 97.81 260 CYS A O 1
ATOM 2044 N N . THR A 1 261 ? -10.803 7.067 -4.558 1.00 95.38 261 THR A N 1
ATOM 2045 C CA . THR A 1 261 ? -11.372 7.621 -5.793 1.00 95.38 261 THR A CA 1
ATOM 2046 C C . THR A 1 261 ? -12.830 7.192 -5.919 1.00 95.38 261 THR A C 1
ATOM 2048 O O . THR A 1 261 ? -13.300 6.404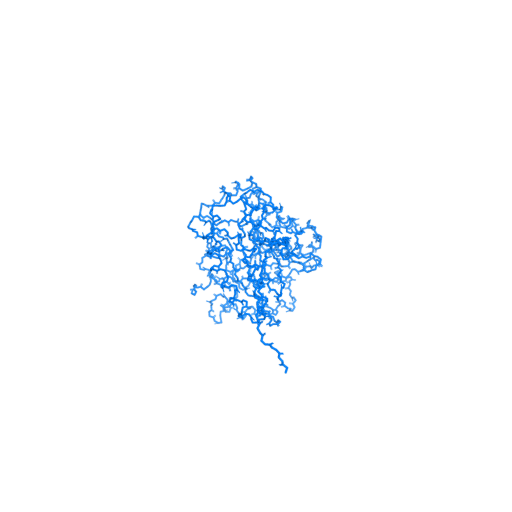 -5.100 1.00 95.38 261 THR A O 1
ATOM 2051 N N . ASP A 1 262 ? -13.552 7.709 -6.915 1.00 94.56 262 ASP A N 1
ATOM 2052 C CA . ASP A 1 262 ? -14.946 7.325 -7.135 1.00 94.56 262 ASP A CA 1
ATOM 2053 C C . ASP A 1 262 ? -15.052 5.794 -7.279 1.00 94.56 262 ASP A C 1
ATOM 2055 O O . ASP A 1 262 ? -14.510 5.235 -8.240 1.00 94.56 262 ASP A O 1
ATOM 2059 N N . PRO A 1 263 ? -15.762 5.102 -6.365 1.00 90.81 263 PRO A N 1
ATOM 2060 C CA . PRO A 1 263 ? -15.977 3.666 -6.441 1.00 90.81 263 PRO A CA 1
ATOM 2061 C C . PRO A 1 263 ? -16.540 3.173 -7.776 1.00 90.81 263 PRO A C 1
ATOM 2063 O O . PRO A 1 263 ? -16.262 2.044 -8.174 1.00 90.81 263 PRO A O 1
ATOM 2066 N N . GLY A 1 264 ? -17.293 4.016 -8.494 1.00 87.75 264 GLY A N 1
ATOM 2067 C CA . GLY A 1 264 ? -17.844 3.676 -9.808 1.00 87.75 264 GLY A CA 1
ATOM 2068 C C . GLY A 1 264 ? -16.814 3.673 -10.940 1.00 87.75 264 GLY A C 1
ATOM 2069 O O . GLY A 1 264 ? -17.106 3.187 -12.031 1.00 87.75 264 GLY A O 1
ATOM 2070 N N . ILE A 1 265 ? -15.608 4.204 -10.707 1.00 85.19 265 ILE A N 1
ATOM 2071 C CA . ILE A 1 265 ? -14.580 4.409 -11.732 1.00 85.19 265 ILE A CA 1
ATOM 2072 C C . ILE A 1 265 ? -13.286 3.707 -11.310 1.00 85.19 265 ILE A C 1
ATOM 2074 O O . ILE A 1 265 ? -12.288 4.333 -10.961 1.00 85.19 265 ILE A O 1
ATOM 2078 N N . ARG A 1 266 ? -13.281 2.372 -11.418 1.00 81.81 266 ARG A N 1
ATOM 2079 C CA . ARG A 1 266 ? -12.078 1.524 -11.272 1.00 81.81 266 ARG A CA 1
ATOM 2080 C C . ARG A 1 266 ? -11.408 1.572 -9.888 1.00 81.81 266 ARG A C 1
ATOM 2082 O O . ARG A 1 266 ? -10.233 1.213 -9.782 1.00 81.81 266 ARG A O 1
ATOM 2089 N N . ALA A 1 267 ? -12.112 2.002 -8.840 1.00 92.81 267 ALA A N 1
ATOM 2090 C CA . ALA A 1 267 ? -11.579 1.922 -7.486 1.00 92.81 267 ALA A CA 1
ATOM 2091 C C . ALA A 1 267 ? -11.363 0.459 -7.085 1.00 92.81 267 ALA A C 1
ATOM 2093 O O . ALA A 1 267 ? -12.153 -0.425 -7.429 1.00 92.81 267 ALA A O 1
ATOM 2094 N N . ARG A 1 268 ? -10.285 0.209 -6.342 1.00 97.00 268 ARG A N 1
ATOM 2095 C CA . ARG A 1 268 ? -9.933 -1.129 -5.864 1.00 97.00 268 ARG A CA 1
ATOM 2096 C C . ARG A 1 268 ? -9.910 -1.202 -4.356 1.00 97.00 268 ARG A C 1
ATOM 2098 O O . ARG A 1 268 ? -9.512 -0.250 -3.683 1.00 97.00 268 ARG A O 1
ATOM 2105 N N . VAL A 1 269 ? -10.216 -2.397 -3.873 1.00 97.75 269 VAL A N 1
ATOM 2106 C CA . VAL A 1 269 ? -9.844 -2.870 -2.542 1.00 97.75 269 VAL A CA 1
ATOM 2107 C C . VAL A 1 269 ? -8.700 -3.865 -2.708 1.00 97.75 269 VAL A C 1
ATOM 2109 O O . VAL A 1 269 ? -8.746 -4.728 -3.578 1.00 97.75 269 VAL A O 1
ATOM 2112 N N . LYS A 1 270 ? -7.661 -3.750 -1.887 1.00 97.50 270 LYS A N 1
ATOM 2113 C CA . LYS A 1 270 ? -6.478 -4.611 -1.902 1.00 97.50 270 LYS A CA 1
ATOM 2114 C C . LYS A 1 270 ? -6.379 -5.338 -0.580 1.00 97.50 270 LYS A C 1
ATOM 2116 O O . LYS A 1 270 ? -6.164 -4.699 0.444 1.00 97.50 270 LYS A O 1
ATOM 2121 N N . VAL A 1 271 ? -6.523 -6.649 -0.602 1.00 94.75 271 VAL A N 1
ATOM 2122 C CA . VAL A 1 271 ? -6.422 -7.497 0.584 1.00 94.75 271 VAL A CA 1
ATOM 2123 C C . VAL A 1 271 ? -5.029 -8.112 0.594 1.00 94.75 271 VAL A C 1
ATOM 2125 O O . VAL A 1 271 ? -4.690 -8.855 -0.323 1.00 94.75 271 VAL A O 1
ATOM 2128 N N . TYR A 1 272 ? -4.207 -7.748 1.577 1.00 92.75 272 TYR A N 1
ATOM 2129 C CA . TYR A 1 272 ? -2.833 -8.235 1.692 1.00 92.75 272 TYR A CA 1
ATOM 2130 C C . TYR A 1 272 ? -2.793 -9.531 2.493 1.00 92.75 272 TYR A C 1
ATOM 2132 O O . TYR A 1 272 ? -3.251 -9.566 3.634 1.00 92.75 272 TYR A O 1
ATOM 2140 N N . SER A 1 273 ? -2.215 -10.566 1.896 1.00 88.06 273 SER A N 1
ATOM 2141 C CA . SER A 1 273 ? -2.090 -11.917 2.436 1.00 88.06 273 SER A CA 1
ATOM 2142 C C . SER A 1 273 ? -0.729 -12.499 2.086 1.00 88.06 273 SER A C 1
ATOM 2144 O O . SER A 1 273 ? -0.128 -12.141 1.076 1.00 88.06 273 SER A O 1
ATOM 2146 N N . ASN A 1 274 ? -0.244 -13.442 2.884 1.00 86.62 274 ASN A N 1
ATOM 2147 C CA . ASN A 1 274 ? 1.032 -14.094 2.607 1.00 86.62 274 ASN A CA 1
ATOM 2148 C C . ASN A 1 274 ? 0.832 -15.459 1.927 1.00 86.62 274 ASN A C 1
ATOM 2150 O O . ASN A 1 274 ? -0.143 -16.159 2.219 1.00 86.62 274 ASN A O 1
ATOM 2154 N N . PRO A 1 275 ? 1.741 -15.862 1.023 1.00 88.50 275 PRO A N 1
ATOM 2155 C CA . PRO A 1 275 ? 1.881 -17.269 0.668 1.00 88.50 275 PRO A CA 1
ATOM 2156 C C . PRO A 1 275 ? 2.310 -18.087 1.900 1.00 88.50 275 PRO A C 1
ATOM 2158 O O . PRO A 1 275 ? 2.701 -17.530 2.929 1.00 88.50 275 PRO A O 1
ATOM 2161 N N . ARG A 1 276 ? 2.250 -19.422 1.803 1.00 86.81 276 ARG A N 1
ATOM 2162 C CA . ARG A 1 276 ? 2.648 -20.317 2.908 1.00 86.81 276 ARG A CA 1
ATOM 2163 C C . ARG A 1 276 ? 4.114 -20.142 3.339 1.00 86.81 276 ARG A C 1
ATOM 2165 O O . ARG A 1 276 ? 4.423 -20.306 4.515 1.00 86.81 276 ARG A O 1
ATOM 2172 N N . ASP A 1 277 ? 4.990 -19.801 2.398 1.00 89.44 277 ASP A N 1
ATOM 2173 C CA . ASP A 1 277 ? 6.422 -19.561 2.580 1.00 89.44 277 ASP A CA 1
ATOM 2174 C C . ASP A 1 277 ? 6.966 -18.716 1.404 1.00 89.44 277 ASP A C 1
ATOM 2176 O O . ASP A 1 277 ? 6.202 -18.268 0.545 1.00 89.44 277 ASP A O 1
ATOM 2180 N N . SER A 1 278 ? 8.280 -18.473 1.381 1.00 90.75 278 SER A N 1
ATOM 2181 C CA . SER A 1 278 ? 8.976 -17.675 0.362 1.00 90.75 278 SER A CA 1
ATOM 2182 C C . SER A 1 278 ? 9.445 -18.468 -0.869 1.00 90.75 278 SER A C 1
ATOM 2184 O O . SER A 1 278 ? 10.206 -17.931 -1.672 1.00 90.75 278 SER A O 1
ATOM 2186 N N . SER A 1 279 ? 9.037 -19.728 -1.045 1.00 93.06 279 SER A N 1
ATOM 2187 C CA . SER A 1 279 ? 9.376 -20.509 -2.242 1.00 93.06 279 SER A CA 1
ATOM 2188 C C . SER A 1 279 ? 8.611 -20.016 -3.474 1.00 93.06 279 SER A C 1
ATOM 2190 O O . SER A 1 279 ? 7.509 -19.463 -3.377 1.00 93.06 279 SER A O 1
ATOM 2192 N N . PHE A 1 280 ? 9.168 -20.248 -4.666 1.00 95.31 280 PHE A N 1
ATOM 2193 C CA . PHE A 1 280 ? 8.466 -19.911 -5.905 1.00 95.31 280 PHE A CA 1
ATOM 2194 C C . PHE A 1 280 ? 7.188 -20.747 -6.074 1.00 95.31 280 PHE A C 1
ATOM 2196 O O . PHE A 1 280 ? 6.182 -20.222 -6.546 1.00 95.31 280 PHE A O 1
ATOM 2203 N N . ASP A 1 281 ? 7.183 -22.010 -5.638 1.00 94.75 281 ASP A N 1
ATOM 2204 C CA . ASP A 1 281 ? 5.995 -22.873 -5.664 1.00 94.75 281 ASP A CA 1
ATOM 2205 C C . ASP A 1 281 ? 4.853 -22.300 -4.814 1.00 94.75 281 ASP A C 1
ATOM 2207 O O . ASP A 1 281 ? 3.695 -22.318 -5.237 1.00 94.75 281 ASP A O 1
ATOM 2211 N N . ALA A 1 282 ? 5.161 -21.753 -3.633 1.00 93.19 282 ALA A N 1
ATOM 2212 C CA . ALA A 1 282 ? 4.165 -21.105 -2.783 1.00 93.19 282 ALA A CA 1
ATOM 2213 C C . ALA A 1 282 ? 3.602 -19.830 -3.429 1.00 93.19 282 ALA A C 1
ATOM 2215 O O . ALA A 1 282 ? 2.396 -19.587 -3.365 1.00 93.19 282 ALA A O 1
ATOM 2216 N N . VAL A 1 283 ? 4.447 -19.039 -4.098 1.00 94.50 283 VAL A N 1
ATOM 2217 C CA . VAL A 1 283 ? 4.014 -17.860 -4.867 1.00 94.50 283 VAL A CA 1
ATOM 2218 C C . VAL A 1 283 ? 3.159 -18.261 -6.066 1.00 94.50 283 VAL A C 1
ATOM 2220 O O . VAL A 1 283 ? 2.102 -17.671 -6.282 1.00 94.50 283 VAL A O 1
ATOM 2223 N N . TYR A 1 284 ? 3.572 -19.277 -6.823 1.00 95.69 284 TYR A N 1
ATOM 2224 C CA . TYR A 1 284 ? 2.824 -19.803 -7.964 1.00 95.69 284 TYR A CA 1
ATOM 2225 C C . TYR A 1 284 ? 1.432 -20.275 -7.536 1.00 95.69 284 TYR A C 1
ATOM 2227 O O . TYR A 1 284 ? 0.425 -19.902 -8.143 1.00 95.69 284 TYR A O 1
ATOM 2235 N N . GLU A 1 285 ? 1.354 -21.061 -6.462 1.00 94.25 285 GLU A N 1
ATOM 2236 C CA . GLU A 1 285 ? 0.083 -21.514 -5.901 1.00 94.25 285 GLU A CA 1
ATOM 2237 C C . GLU A 1 285 ? -0.796 -20.331 -5.482 1.00 94.25 285 GLU A C 1
ATOM 2239 O O . GLU A 1 285 ? -1.981 -20.308 -5.810 1.00 94.25 285 GLU A O 1
ATOM 2244 N N . HIS A 1 286 ? -0.224 -19.326 -4.817 1.00 92.88 286 HIS A N 1
ATOM 2245 C CA . HIS A 1 286 ? -0.972 -18.162 -4.349 1.00 92.88 286 HIS A CA 1
ATOM 2246 C C . HIS A 1 286 ? -1.506 -17.301 -5.504 1.00 92.88 286 HIS A C 1
ATOM 2248 O O . HIS A 1 286 ? -2.675 -16.917 -5.503 1.00 92.88 286 HIS A O 1
ATOM 2254 N N . VAL A 1 287 ? -0.684 -17.037 -6.524 1.00 95.44 287 VAL A N 1
ATOM 2255 C CA . VAL A 1 287 ? -1.065 -16.250 -7.712 1.00 95.44 287 VAL A CA 1
ATOM 2256 C C . VAL A 1 287 ? -2.123 -16.965 -8.552 1.00 95.44 287 VAL A C 1
ATOM 2258 O O . VAL A 1 287 ? -3.027 -16.329 -9.093 1.00 95.44 287 VAL A O 1
ATOM 2261 N N . THR A 1 288 ? -2.042 -18.291 -8.649 1.00 95.75 288 THR A N 1
ATOM 2262 C CA . THR A 1 288 ? -3.007 -19.100 -9.408 1.00 95.75 288 THR A CA 1
ATOM 2263 C C . THR A 1 288 ? -4.228 -19.508 -8.586 1.00 95.75 288 THR A C 1
ATOM 2265 O O . THR A 1 288 ? -5.100 -20.202 -9.111 1.00 95.75 288 THR A O 1
ATOM 2268 N N . PHE A 1 289 ? -4.319 -19.109 -7.312 1.00 93.75 289 PHE A N 1
ATOM 2269 C CA . PHE A 1 289 ? -5.353 -19.568 -6.379 1.00 93.75 289 PHE A CA 1
ATOM 2270 C C . PHE A 1 289 ? -5.465 -21.105 -6.358 1.00 93.75 289 PHE A C 1
ATOM 2272 O O . PHE A 1 289 ? -6.549 -21.687 -6.496 1.00 93.75 289 PHE A O 1
ATOM 2279 N N . GLY A 1 290 ? -4.320 -21.784 -6.264 1.00 91.94 290 GLY A N 1
ATOM 2280 C CA . GLY A 1 290 ? -4.208 -23.240 -6.332 1.00 91.94 290 GLY A CA 1
ATOM 2281 C C . GLY A 1 290 ? -4.655 -23.804 -7.681 1.00 91.94 290 GLY A C 1
ATOM 2282 O O . GLY A 1 290 ? -5.414 -24.771 -7.712 1.00 91.94 290 GLY A O 1
ATOM 2283 N N . GLY A 1 291 ? -4.263 -23.160 -8.785 1.00 93.56 291 GLY A N 1
ATOM 2284 C CA . GLY A 1 291 ? -4.613 -23.574 -10.149 1.00 93.56 291 GLY A CA 1
ATOM 2285 C C . GLY A 1 291 ? -6.020 -23.189 -10.628 1.00 93.56 291 GLY A C 1
ATOM 2286 O O . GLY A 1 291 ? -6.433 -23.633 -11.695 1.00 93.56 291 GLY A O 1
ATOM 2287 N N . ARG A 1 292 ? -6.770 -22.364 -9.884 1.00 94.19 292 ARG A N 1
ATOM 2288 C CA . ARG A 1 292 ? -8.092 -21.851 -10.308 1.00 94.19 292 ARG A CA 1
ATOM 2289 C C . ARG A 1 292 ? -7.995 -20.717 -11.328 1.00 94.19 292 ARG A C 1
ATOM 2291 O O . ARG A 1 292 ? -8.943 -20.493 -12.075 1.00 94.19 292 ARG A O 1
ATOM 2298 N N . ARG A 1 293 ? -6.868 -20.003 -11.358 1.00 94.94 293 ARG A N 1
ATOM 2299 C CA . ARG A 1 293 ? -6.556 -18.963 -12.340 1.00 94.94 293 ARG A CA 1
ATOM 2300 C C . ARG A 1 293 ? -5.379 -19.406 -13.203 1.00 94.94 293 ARG A C 1
ATOM 2302 O O . ARG A 1 293 ? -4.252 -19.496 -12.724 1.00 94.94 293 ARG A O 1
ATOM 2309 N N . THR A 1 294 ? -5.649 -19.656 -14.480 1.00 96.31 294 THR A N 1
ATOM 2310 C CA . THR A 1 294 ? -4.662 -20.163 -15.451 1.00 96.31 294 THR A CA 1
ATOM 2311 C C . THR A 1 294 ? -4.768 -19.454 -16.801 1.00 96.31 294 THR A C 1
ATOM 2313 O O . THR A 1 294 ? -4.470 -20.038 -17.843 1.00 96.31 294 THR A O 1
ATOM 2316 N N . ASP A 1 295 ? -5.261 -18.214 -16.817 1.00 97.06 295 ASP A N 1
ATOM 2317 C CA . ASP A 1 295 ? -5.301 -17.422 -18.042 1.00 97.06 295 ASP A CA 1
ATOM 2318 C C . ASP A 1 295 ? -3.880 -17.135 -18.557 1.00 97.06 295 ASP A C 1
ATOM 2320 O O . ASP A 1 295 ? -2.902 -17.127 -17.803 1.00 97.06 295 ASP A O 1
ATOM 2324 N N . LYS A 1 296 ? -3.775 -16.899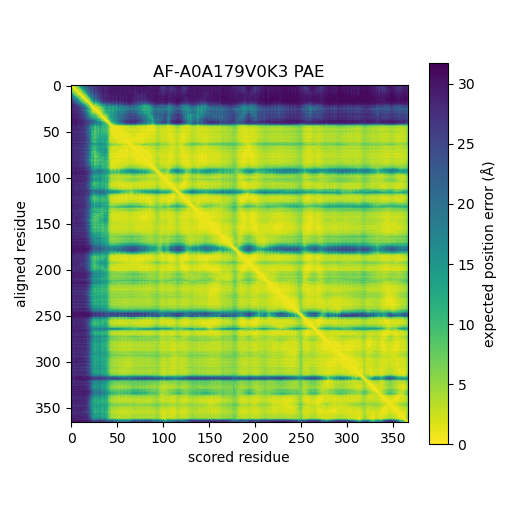 -19.867 1.00 97.25 296 LYS A N 1
ATOM 2325 C CA . LYS A 1 296 ? -2.495 -16.726 -20.559 1.00 97.25 296 LYS A CA 1
ATOM 2326 C C . LYS A 1 296 ? -1.627 -15.632 -19.925 1.00 97.25 296 LYS A C 1
ATOM 2328 O O . LYS A 1 296 ? -0.440 -15.862 -19.726 1.00 97.25 296 LYS A O 1
ATOM 2333 N N . ALA A 1 297 ? -2.214 -14.485 -19.579 1.00 95.56 297 ALA A N 1
ATOM 2334 C CA . ALA A 1 297 ? -1.466 -13.358 -19.027 1.00 95.56 297 ALA A CA 1
ATOM 2335 C C . ALA A 1 297 ? -0.871 -13.694 -17.650 1.00 95.56 297 ALA A C 1
ATOM 2337 O O . ALA A 1 297 ? 0.282 -13.363 -17.380 1.00 95.56 297 ALA A O 1
ATOM 2338 N N . THR A 1 298 ? -1.622 -14.408 -16.806 1.00 96.69 298 THR A N 1
ATOM 2339 C CA . THR A 1 298 ? -1.137 -14.886 -15.501 1.00 96.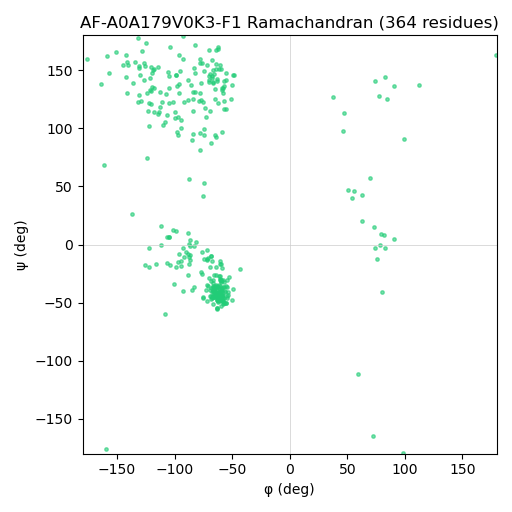69 298 THR A CA 1
ATOM 2340 C C . THR A 1 298 ? 0.040 -15.845 -15.641 1.00 96.69 298 THR A C 1
ATOM 2342 O O . THR A 1 298 ? 1.057 -15.677 -14.969 1.00 96.69 298 THR A O 1
ATOM 2345 N N . LEU A 1 299 ? -0.069 -16.838 -16.528 1.00 97.94 299 LEU A N 1
ATOM 2346 C CA . LEU A 1 299 ? 0.989 -17.834 -16.722 1.00 97.94 299 LEU A CA 1
ATOM 2347 C C . LEU A 1 299 ? 2.250 -17.228 -17.355 1.00 97.94 299 LEU A C 1
ATOM 2349 O O . LEU A 1 299 ? 3.358 -17.573 -16.949 1.00 97.94 299 LEU A O 1
ATOM 2353 N N . GLU A 1 300 ? 2.098 -16.294 -18.296 1.00 96.88 300 GLU A N 1
ATOM 2354 C CA . GLU A 1 300 ? 3.221 -15.540 -18.867 1.00 96.88 300 GLU A CA 1
ATOM 2355 C C . GLU A 1 300 ? 3.909 -14.671 -17.805 1.00 96.88 300 GLU A C 1
ATOM 2357 O O . GLU A 1 300 ? 5.134 -14.696 -17.693 1.00 96.88 300 GLU A O 1
ATOM 2362 N N . GLY A 1 301 ? 3.139 -13.965 -16.969 1.00 96.00 301 GLY A N 1
ATOM 2363 C CA . GLY A 1 301 ? 3.679 -13.172 -15.862 1.00 96.00 301 GLY A CA 1
ATOM 2364 C C . GLY A 1 301 ? 4.450 -14.016 -14.843 1.00 96.00 301 GLY A C 1
ATOM 2365 O O . GLY A 1 301 ? 5.535 -13.625 -14.414 1.00 96.00 301 GLY A O 1
ATOM 2366 N N . LEU A 1 302 ? 3.937 -15.202 -14.502 1.00 97.25 302 LEU A N 1
ATOM 2367 C CA . LEU A 1 302 ? 4.631 -16.159 -13.636 1.00 97.25 302 LEU A CA 1
ATOM 2368 C C . LEU A 1 302 ? 5.913 -16.701 -14.272 1.00 97.25 302 LEU A C 1
ATOM 2370 O O . LEU A 1 302 ? 6.896 -16.887 -13.561 1.00 97.25 302 LEU A O 1
ATOM 2374 N N . SER A 1 303 ? 5.935 -16.918 -15.590 1.00 96.06 303 SER A N 1
ATOM 2375 C CA . SER A 1 303 ? 7.155 -17.317 -16.301 1.00 96.06 303 SER A CA 1
ATOM 2376 C C . SER A 1 303 ? 8.248 -16.257 -16.166 1.00 96.06 303 SER A C 1
ATOM 2378 O O . SER A 1 303 ? 9.368 -16.585 -15.787 1.00 96.06 303 SER A O 1
ATOM 2380 N N . VAL A 1 304 ? 7.908 -14.981 -16.385 1.00 94.81 304 VAL A N 1
ATOM 2381 C CA . VAL A 1 304 ? 8.858 -13.868 -16.216 1.00 94.81 304 VAL A CA 1
ATOM 2382 C C . VAL A 1 304 ? 9.323 -13.754 -14.762 1.00 94.81 304 VAL A C 1
ATOM 2384 O O . VAL A 1 304 ? 10.514 -13.601 -14.499 1.00 94.81 304 VAL A O 1
ATOM 2387 N N . LEU A 1 305 ? 8.405 -13.866 -13.795 1.00 95.38 305 LEU A N 1
ATOM 2388 C CA . LEU A 1 305 ? 8.767 -13.818 -12.377 1.00 95.38 305 LEU A CA 1
ATOM 2389 C C . LEU A 1 305 ? 9.712 -14.962 -11.991 1.00 95.38 305 LEU A C 1
ATOM 2391 O O . LEU A 1 305 ? 10.631 -14.743 -11.207 1.00 95.38 305 LEU A O 1
ATOM 2395 N N . ARG A 1 306 ? 9.517 -16.161 -12.555 1.00 94.69 306 ARG A N 1
ATOM 2396 C CA . ARG A 1 306 ? 10.380 -17.324 -12.317 1.00 94.69 306 ARG A CA 1
ATOM 2397 C C . ARG A 1 306 ? 11.813 -17.069 -12.764 1.00 94.69 306 ARG A C 1
ATOM 2399 O O . ARG A 1 306 ? 12.739 -17.385 -12.024 1.00 94.69 306 ARG A O 1
ATOM 2406 N N . GLU A 1 307 ? 11.990 -16.498 -13.953 1.00 92.88 307 GLU A N 1
ATOM 2407 C CA . GLU A 1 307 ? 13.313 -16.169 -14.501 1.00 92.88 307 GLU A CA 1
ATOM 2408 C C . GLU A 1 307 ? 14.068 -15.194 -13.587 1.00 92.88 307 GLU A C 1
ATOM 2410 O O . GLU A 1 307 ? 15.263 -15.358 -13.350 1.00 92.88 307 GLU A O 1
ATOM 2415 N N . LEU A 1 308 ? 13.354 -14.233 -12.998 1.00 92.75 308 LEU A N 1
ATOM 2416 C CA . LEU A 1 308 ? 13.920 -13.223 -12.102 1.00 92.75 308 LEU A CA 1
ATOM 2417 C C . LEU A 1 308 ? 14.010 -13.668 -10.636 1.00 92.75 308 LEU A C 1
ATOM 2419 O O . LEU A 1 308 ? 14.609 -12.957 -9.830 1.00 92.75 308 LEU A O 1
ATOM 2423 N N . TRP A 1 309 ? 13.423 -14.810 -10.262 1.00 94.88 309 TRP A N 1
ATOM 2424 C CA . TRP A 1 309 ? 13.206 -15.156 -8.854 1.00 94.88 309 TRP A CA 1
ATOM 2425 C C . TRP A 1 309 ? 14.505 -15.221 -8.057 1.00 94.88 309 TRP A C 1
ATOM 2427 O O . TRP A 1 309 ? 14.608 -14.590 -7.010 1.00 94.88 309 TRP A O 1
ATOM 2437 N N . HIS A 1 310 ? 15.515 -15.908 -8.597 1.00 92.69 310 HIS A N 1
ATOM 2438 C CA . HIS A 1 310 ? 16.832 -16.034 -7.972 1.00 92.69 310 HIS A CA 1
ATOM 2439 C C . HIS A 1 310 ? 17.469 -14.664 -7.680 1.00 92.69 310 HIS A C 1
ATOM 2441 O O . HIS A 1 310 ? 17.999 -14.462 -6.592 1.00 92.69 310 HIS A O 1
ATOM 2447 N N . LEU A 1 311 ? 17.324 -13.689 -8.587 1.00 93.50 311 LEU A N 1
ATOM 2448 C CA . LEU A 1 311 ? 17.805 -12.322 -8.374 1.00 93.50 311 LEU A CA 1
ATOM 2449 C C . LEU A 1 311 ? 17.072 -11.655 -7.206 1.00 93.50 311 LEU A C 1
ATOM 2451 O O . LEU A 1 311 ? 17.706 -11.030 -6.365 1.00 93.50 311 LEU A O 1
ATOM 2455 N N . LEU A 1 312 ? 15.747 -11.805 -7.123 1.00 93.88 312 LEU A N 1
ATOM 2456 C CA . LEU A 1 312 ? 14.925 -11.177 -6.079 1.00 93.88 312 LEU A CA 1
ATOM 2457 C C . LEU A 1 312 ? 15.216 -11.725 -4.676 1.00 93.88 312 LEU A C 1
ATOM 2459 O O . LEU A 1 312 ? 15.101 -10.987 -3.698 1.00 93.88 312 LEU A O 1
ATOM 2463 N N . ILE A 1 313 ? 15.605 -12.996 -4.577 1.00 92.94 313 ILE A N 1
ATOM 2464 C CA . ILE A 1 313 ? 15.990 -13.632 -3.313 1.00 92.94 313 ILE A CA 1
ATOM 2465 C C . ILE A 1 313 ? 17.511 -13.681 -3.116 1.00 92.94 313 ILE A C 1
ATOM 2467 O O . ILE A 1 313 ? 17.974 -14.343 -2.196 1.00 92.94 313 ILE A O 1
ATOM 2471 N N . ASN A 1 314 ? 18.310 -12.975 -3.922 1.00 92.44 314 ASN A N 1
ATOM 2472 C CA . ASN A 1 314 ? 19.773 -12.928 -3.798 1.00 92.44 314 ASN A CA 1
ATOM 2473 C C . ASN A 1 314 ? 20.446 -14.322 -3.840 1.00 92.44 314 ASN A C 1
ATOM 2475 O O . ASN A 1 314 ? 21.266 -14.657 -2.985 1.00 92.44 314 ASN A O 1
ATOM 2479 N N . GLU A 1 315 ? 20.042 -15.167 -4.785 1.00 91.62 315 GLU A N 1
ATOM 2480 C CA . GLU A 1 315 ? 20.602 -16.499 -5.051 1.00 91.62 315 GLU A CA 1
ATOM 2481 C C . GLU A 1 315 ? 21.281 -16.537 -6.429 1.00 91.62 315 GLU A C 1
ATOM 2483 O O . GLU A 1 315 ? 20.892 -15.783 -7.327 1.00 91.62 315 GLU A O 1
ATOM 2488 N N . PRO A 1 316 ? 22.291 -17.405 -6.633 1.00 87.44 316 PRO A N 1
ATOM 2489 C CA . PRO A 1 316 ? 22.941 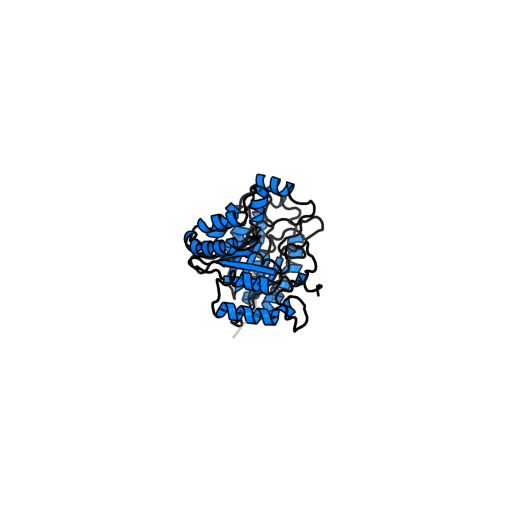-17.543 -7.928 1.00 87.44 316 PRO A CA 1
ATOM 2490 C C . PRO A 1 316 ? 21.972 -18.062 -8.999 1.00 87.44 316 PRO A C 1
ATOM 2492 O O . PRO A 1 316 ? 21.035 -18.818 -8.725 1.00 87.44 316 PRO A O 1
ATOM 2495 N N . GLU A 1 317 ? 22.236 -17.675 -10.247 1.00 81.81 317 GLU A N 1
ATOM 2496 C CA . GLU A 1 317 ? 21.514 -18.179 -11.414 1.00 81.81 317 GLU A CA 1
ATOM 2497 C C . GLU A 1 317 ? 21.605 -19.713 -11.492 1.00 81.81 317 GLU A C 1
ATOM 2499 O O . GLU A 1 317 ? 22.642 -20.312 -11.200 1.00 81.81 317 GLU A O 1
ATOM 2504 N N . GLY A 1 318 ? 20.507 -20.365 -11.880 1.00 66.94 318 GLY A N 1
ATOM 2505 C CA . GLY A 1 318 ? 20.442 -21.825 -11.985 1.00 66.94 318 GLY A CA 1
ATOM 2506 C C . GLY A 1 318 ? 19.974 -22.547 -10.718 1.00 66.94 318 GLY A C 1
ATOM 2507 O O . GLY A 1 318 ? 19.913 -23.778 -10.727 1.00 66.94 318 GLY A O 1
ATOM 2508 N N . HIS A 1 319 ? 19.577 -21.827 -9.660 1.00 65.31 319 HIS A N 1
ATOM 2509 C CA . HIS A 1 319 ? 18.789 -22.419 -8.577 1.00 65.31 319 HIS A CA 1
ATOM 2510 C C . HIS A 1 319 ? 17.419 -22.865 -9.124 1.00 65.31 319 HIS A C 1
ATOM 2512 O O . HIS A 1 319 ? 16.487 -22.076 -9.254 1.00 65.31 319 HIS A O 1
ATOM 2518 N N . ALA A 1 320 ? 17.331 -24.131 -9.539 1.00 65.06 320 ALA A N 1
ATOM 2519 C CA . ALA A 1 320 ? 16.165 -24.683 -10.227 1.00 65.06 320 ALA A CA 1
ATOM 2520 C C . ALA A 1 320 ? 15.084 -25.212 -9.276 1.00 65.06 320 ALA A C 1
ATOM 2522 O O . ALA A 1 320 ? 13.971 -25.493 -9.729 1.00 65.06 320 ALA A O 1
ATOM 2523 N N . ASP A 1 321 ? 15.410 -25.371 -7.991 1.00 85.69 321 ASP A N 1
ATOM 2524 C CA . ASP A 1 321 ? 14.463 -25.862 -7.001 1.00 85.69 321 ASP A CA 1
ATOM 2525 C C . ASP A 1 321 ? 13.448 -24.767 -6.654 1.00 85.69 321 ASP A C 1
ATOM 2527 O O . ASP A 1 321 ? 13.710 -23.849 -5.879 1.00 85.69 321 ASP A O 1
ATOM 2531 N N . THR A 1 322 ? 12.267 -24.856 -7.261 1.00 89.81 322 THR A N 1
ATOM 2532 C CA . THR A 1 322 ? 11.168 -23.915 -7.032 1.00 89.81 322 THR A CA 1
ATOM 2533 C C . THR A 1 322 ? 10.526 -24.086 -5.658 1.00 89.81 322 THR A C 1
ATOM 2535 O O . THR A 1 322 ? 9.796 -23.192 -5.225 1.00 89.81 322 THR A O 1
ATOM 2538 N N . SER A 1 323 ? 10.836 -25.180 -4.956 1.00 92.31 323 SER A N 1
ATOM 2539 C CA . SER A 1 323 ? 10.349 -25.462 -3.609 1.00 92.31 323 SER A CA 1
ATOM 2540 C C . SER A 1 323 ? 11.235 -24.870 -2.511 1.00 92.31 323 SER A C 1
ATOM 2542 O O . SER A 1 323 ? 10.805 -24.829 -1.362 1.00 92.31 323 SER A O 1
ATOM 2544 N N . PHE A 1 324 ? 12.430 -24.361 -2.843 1.00 91.62 324 PHE A N 1
ATOM 2545 C CA . PHE A 1 324 ? 13.365 -23.784 -1.876 1.00 91.62 324 PHE A CA 1
ATOM 2546 C C . PHE A 1 324 ? 12.846 -22.458 -1.292 1.00 91.62 324 PHE A C 1
ATOM 2548 O O . PHE A 1 324 ? 12.758 -21.457 -2.014 1.00 91.62 324 PHE A O 1
ATOM 2555 N N . PRO A 1 325 ? 12.546 -22.396 0.020 1.00 91.19 325 PRO A N 1
ATOM 2556 C CA . PRO A 1 325 ? 12.210 -21.156 0.696 1.00 91.19 325 PRO A CA 1
ATOM 2557 C C . PRO A 1 325 ? 13.481 -20.584 1.328 1.00 91.19 325 PRO A C 1
ATOM 2559 O O . PRO A 1 325 ? 13.921 -21.037 2.391 1.00 91.19 325 PRO A O 1
ATOM 2562 N N . LYS A 1 326 ? 14.101 -19.594 0.677 1.00 91.62 326 LYS A N 1
ATOM 2563 C CA . LYS A 1 326 ? 15.314 -18.975 1.221 1.00 91.62 326 LYS A CA 1
ATOM 2564 C C . LYS A 1 326 ? 15.037 -18.386 2.614 1.00 91.62 326 LYS A C 1
ATOM 2566 O O . LYS A 1 326 ? 14.083 -17.614 2.755 1.00 91.62 326 LYS A O 1
ATOM 2571 N N . PRO A 1 327 ? 15.878 -18.687 3.622 1.00 92.50 327 PRO A N 1
ATOM 2572 C CA . PRO A 1 327 ? 15.790 -18.043 4.925 1.00 92.50 327 PRO A CA 1
ATOM 2573 C C . PRO A 1 327 ? 15.945 -16.523 4.819 1.00 92.50 327 PRO A C 1
ATOM 2575 O O . PRO A 1 327 ? 16.858 -16.022 4.163 1.00 92.50 327 PRO A O 1
ATOM 2578 N N . VAL A 1 328 ? 15.056 -15.800 5.494 1.00 92.81 328 VAL A N 1
ATOM 2579 C CA . VAL A 1 328 ? 15.134 -14.342 5.640 1.00 92.81 328 VAL A CA 1
ATOM 2580 C C . VAL A 1 328 ? 16.193 -13.947 6.674 1.00 92.81 328 VAL A C 1
ATOM 2582 O O . VAL A 1 328 ? 16.524 -14.737 7.561 1.00 92.81 328 VAL A O 1
ATOM 2585 N N . LEU A 1 329 ? 16.710 -12.722 6.572 1.00 92.69 329 LEU A N 1
ATOM 2586 C CA . LEU A 1 329 ? 17.713 -12.183 7.496 1.00 92.69 329 LEU A CA 1
ATOM 2587 C C . LEU A 1 329 ? 17.180 -12.027 8.928 1.00 92.69 329 LEU A C 1
ATOM 2589 O O . LEU A 1 329 ? 17.890 -12.378 9.871 1.00 92.69 329 LEU A O 1
ATOM 2593 N N . ASP A 1 330 ? 15.947 -11.540 9.100 1.00 89.81 330 ASP A N 1
ATOM 2594 C CA . ASP A 1 330 ? 15.278 -11.463 10.403 1.00 89.81 330 ASP A CA 1
ATOM 2595 C C . ASP A 1 330 ? 13.947 -12.236 10.388 1.00 89.81 330 ASP A C 1
ATOM 2597 O O . ASP A 1 330 ? 12.939 -11.725 9.893 1.00 89.81 330 ASP A O 1
ATOM 2601 N N . PRO A 1 331 ? 13.899 -13.458 10.952 1.00 86.38 331 PRO A N 1
ATOM 2602 C CA . PRO A 1 331 ? 12.677 -14.257 11.001 1.00 86.38 331 PRO A CA 1
ATOM 2603 C C . PRO A 1 331 ? 11.619 -13.709 11.973 1.00 86.38 331 PRO A C 1
ATOM 2605 O O . PRO A 1 331 ? 10.486 -14.194 11.957 1.00 86.38 331 PRO A O 1
ATOM 2608 N N . ASN A 1 332 ? 11.966 -12.739 12.828 1.00 82.38 332 ASN A N 1
ATOM 2609 C CA . ASN A 1 332 ? 11.029 -12.106 13.759 1.00 82.38 332 ASN A CA 1
ATOM 2610 C C . ASN A 1 332 ? 10.365 -10.852 13.174 1.00 82.38 332 ASN A C 1
ATOM 2612 O O . ASN A 1 332 ? 9.418 -10.336 13.772 1.00 82.38 332 ASN A O 1
ATOM 2616 N N . ASP A 1 333 ? 10.837 -10.360 12.028 1.00 80.50 333 ASP A N 1
ATOM 2617 C CA . ASP A 1 333 ? 10.208 -9.242 11.335 1.00 80.50 333 ASP A CA 1
ATOM 2618 C C . ASP A 1 333 ? 8.848 -9.662 10.745 1.00 80.50 333 ASP A C 1
ATOM 2620 O O . ASP A 1 333 ? 8.635 -10.804 10.324 1.00 80.50 333 ASP A O 1
ATOM 2624 N N . GLY A 1 334 ? 7.897 -8.725 10.705 1.00 74.44 334 GLY A N 1
ATOM 2625 C CA . GLY A 1 334 ? 6.569 -8.974 10.136 1.00 74.44 334 GLY A CA 1
ATOM 2626 C C . GLY A 1 334 ? 6.599 -9.288 8.635 1.00 74.44 334 GLY A C 1
ATOM 2627 O O . GLY A 1 334 ? 5.729 -10.006 8.135 1.00 74.44 334 GLY A O 1
ATOM 2628 N N . HIS A 1 335 ? 7.614 -8.801 7.919 1.00 79.00 335 HIS A N 1
ATOM 2629 C CA . HIS A 1 335 ? 7.831 -9.048 6.501 1.00 79.00 335 HIS A CA 1
ATOM 2630 C C . HIS A 1 335 ? 8.578 -10.371 6.321 1.00 79.00 335 HIS A C 1
ATOM 2632 O O . HIS A 1 335 ? 9.805 -10.423 6.255 1.00 79.00 335 HIS A O 1
ATOM 2638 N N . ARG A 1 336 ? 7.819 -11.463 6.191 1.00 80.56 336 ARG A N 1
ATOM 2639 C CA . ARG A 1 336 ? 8.325 -12.842 6.030 1.00 80.56 336 ARG A CA 1
ATOM 2640 C C . ARG A 1 336 ? 8.883 -13.136 4.629 1.00 80.56 336 ARG A C 1
ATOM 2642 O O . ARG A 1 336 ? 8.611 -14.179 4.043 1.00 80.56 336 ARG A O 1
ATOM 2649 N N . GLY A 1 337 ? 9.623 -12.189 4.057 1.00 89.06 337 GLY A N 1
ATOM 2650 C CA . GLY A 1 337 ? 10.285 -12.311 2.760 1.00 89.06 337 GLY A CA 1
ATOM 2651 C C . GLY A 1 337 ? 9.378 -12.090 1.546 1.00 89.06 337 GLY A C 1
ATOM 2652 O O . GLY A 1 337 ? 9.793 -11.421 0.599 1.00 89.06 337 GLY A O 1
ATOM 2653 N N . VAL A 1 338 ? 8.142 -12.599 1.561 1.00 91.38 338 VAL A N 1
ATOM 2654 C CA . VAL A 1 338 ? 7.166 -12.417 0.473 1.00 91.38 338 VAL A CA 1
ATOM 2655 C C . VAL A 1 338 ? 5.779 -12.095 1.026 1.00 91.38 338 VAL A C 1
ATOM 2657 O O . VAL A 1 338 ? 5.322 -12.707 1.987 1.00 91.38 338 VAL A O 1
ATOM 2660 N N . CYS A 1 339 ? 5.097 -11.155 0.377 1.00 91.94 339 CYS A N 1
ATOM 2661 C CA . CYS A 1 339 ? 3.695 -10.819 0.605 1.00 91.94 339 CYS A CA 1
ATOM 2662 C C . CYS A 1 339 ? 2.962 -10.762 -0.741 1.00 91.94 339 CYS A C 1
ATOM 2664 O O . CYS A 1 339 ? 3.571 -10.509 -1.781 1.00 91.94 339 CYS A O 1
ATOM 2666 N N . CYS A 1 340 ? 1.657 -10.994 -0.749 1.00 92.69 340 CYS A N 1
ATOM 2667 C CA . CYS A 1 340 ? 0.812 -10.819 -1.918 1.00 92.69 340 CYS A CA 1
ATOM 2668 C C . CYS A 1 340 ? -0.374 -9.906 -1.599 1.00 92.69 340 CYS A C 1
ATOM 2670 O O . CYS A 1 340 ? -0.792 -9.773 -0.453 1.00 92.69 340 CYS A O 1
ATOM 2672 N N . SER A 1 341 ? -0.939 -9.277 -2.625 1.00 94.94 341 SER A N 1
ATOM 2673 C CA . SER A 1 341 ? -2.235 -8.608 -2.509 1.00 94.94 341 SER A CA 1
ATOM 2674 C C . SER A 1 341 ? -3.212 -9.147 -3.536 1.00 94.94 341 SER A C 1
ATOM 2676 O O . SER A 1 341 ? -2.886 -9.154 -4.727 1.00 94.94 341 SER A O 1
ATOM 2678 N N . TRP A 1 342 ? -4.413 -9.502 -3.091 1.00 95.12 342 TRP A N 1
ATOM 2679 C CA . TRP A 1 342 ? -5.572 -9.686 -3.957 1.00 95.12 342 TRP A CA 1
ATOM 2680 C C . TRP A 1 342 ? -6.210 -8.315 -4.196 1.00 95.12 342 TRP A C 1
ATOM 2682 O O . TRP A 1 342 ? -6.676 -7.672 -3.256 1.00 95.12 342 TRP A O 1
ATOM 2692 N N . GLU A 1 343 ? -6.196 -7.830 -5.436 1.00 96.75 343 GLU A N 1
ATOM 2693 C CA . GLU A 1 343 ? -6.821 -6.567 -5.836 1.00 96.75 343 GLU A CA 1
ATOM 2694 C C . GLU A 1 343 ? -8.213 -6.850 -6.424 1.00 96.75 343 GLU A C 1
ATOM 2696 O O . GLU A 1 343 ? -8.350 -7.406 -7.516 1.00 96.75 343 GLU A O 1
ATOM 2701 N N . LEU A 1 344 ? -9.249 -6.464 -5.681 1.00 96.69 344 LEU A N 1
ATOM 2702 C CA . LEU A 1 344 ? -10.653 -6.608 -6.038 1.00 96.69 344 LEU A CA 1
ATOM 2703 C C . LEU A 1 344 ? -11.173 -5.310 -6.664 1.00 96.69 344 LEU A C 1
ATOM 2705 O O . LEU A 1 344 ? -10.918 -4.218 -6.150 1.00 96.69 344 LEU A O 1
ATOM 2709 N N . GLN A 1 345 ? -11.967 -5.440 -7.725 1.00 95.69 345 GLN A N 1
ATOM 2710 C CA . GLN A 1 345 ? -12.761 -4.358 -8.314 1.00 95.69 345 GLN A CA 1
ATOM 2711 C C . GLN A 1 345 ? -14.249 -4.722 -8.262 1.00 95.69 345 GLN A C 1
ATOM 2713 O O . GLN A 1 345 ? -14.580 -5.904 -8.400 1.00 95.69 345 GLN A O 1
ATOM 2718 N N . PRO A 1 346 ? -15.158 -3.742 -8.107 1.00 94.75 346 PRO A N 1
ATOM 2719 C CA . PRO A 1 346 ? -16.590 -3.986 -8.233 1.00 94.75 346 PRO A CA 1
ATOM 2720 C C . PRO A 1 346 ? -16.940 -4.722 -9.535 1.00 94.75 346 PRO A C 1
ATOM 2722 O O . PRO A 1 346 ? -16.590 -4.272 -10.625 1.00 94.75 346 PRO A O 1
ATOM 2725 N N . GLY A 1 347 ? -17.633 -5.857 -9.422 1.00 93.12 347 GLY A N 1
ATOM 2726 C CA . GLY A 1 347 ? -18.097 -6.659 -10.558 1.00 93.12 347 GLY A CA 1
ATOM 2727 C C . GLY A 1 347 ? -17.055 -7.619 -11.141 1.00 93.12 347 GLY A C 1
ATOM 2728 O O . GLY A 1 347 ? -17.383 -8.379 -12.049 1.00 93.12 347 GLY A O 1
ATOM 2729 N N . GLN A 1 348 ? -15.821 -7.623 -10.629 1.00 94.38 348 GLN A N 1
ATOM 2730 C CA . GLN A 1 348 ? -14.790 -8.586 -11.014 1.00 94.38 348 GLN A CA 1
ATOM 2731 C C . GLN A 1 348 ? -14.978 -9.901 -10.242 1.00 94.38 348 GLN A C 1
ATOM 2733 O O . GLN A 1 348 ? -15.116 -9.889 -9.023 1.00 94.38 348 GLN A O 1
ATOM 2738 N N . GLU A 1 349 ? -14.964 -11.042 -10.938 1.00 95.62 349 GLU A N 1
ATOM 2739 C CA . GLU A 1 349 ? -15.114 -12.364 -10.304 1.00 95.62 349 GLU A CA 1
ATOM 2740 C C . GLU A 1 349 ? -13.792 -12.930 -9.774 1.00 95.62 349 GLU A C 1
ATOM 2742 O O . GLU A 1 349 ? -13.760 -13.522 -8.703 1.00 95.62 349 GLU A O 1
ATOM 2747 N N . ILE A 1 350 ? -12.692 -12.749 -10.507 1.00 95.75 350 ILE A N 1
ATOM 2748 C CA . ILE A 1 350 ? -11.380 -13.295 -10.140 1.00 95.75 350 ILE A CA 1
ATOM 2749 C C . ILE A 1 350 ? -10.454 -12.122 -9.820 1.00 95.75 350 ILE A C 1
ATOM 2751 O O . ILE A 1 350 ? -10.161 -11.362 -10.744 1.00 95.75 350 ILE A O 1
ATOM 2755 N N . PRO A 1 351 ? -9.990 -11.944 -8.568 1.00 95.06 351 PRO A N 1
ATOM 2756 C CA . PRO A 1 351 ? -9.104 -10.841 -8.202 1.00 95.06 351 PRO A CA 1
ATOM 2757 C C . PRO A 1 351 ? -7.783 -10.845 -8.979 1.00 95.06 351 PRO A C 1
ATOM 2759 O O . PRO A 1 351 ? -7.244 -11.899 -9.338 1.00 95.06 351 PRO A O 1
ATOM 2762 N N . GLU A 1 352 ? -7.218 -9.654 -9.175 1.00 95.75 352 GLU A N 1
ATOM 2763 C CA . GLU A 1 352 ? -5.825 -9.541 -9.607 1.00 95.75 352 GLU A CA 1
ATOM 2764 C C . GLU A 1 352 ? -4.870 -9.860 -8.458 1.00 95.75 352 GLU A C 1
ATOM 2766 O O . GLU A 1 352 ? -5.189 -9.598 -7.301 1.00 95.75 352 GLU A O 1
ATOM 2771 N N . VAL A 1 353 ? -3.690 -10.407 -8.758 1.00 95.31 353 VAL A N 1
ATOM 2772 C CA . VAL A 1 353 ? -2.678 -10.707 -7.734 1.00 95.31 353 VAL A CA 1
ATOM 2773 C C . VAL A 1 353 ? -1.421 -9.895 -7.994 1.00 95.31 353 VAL A C 1
ATOM 2775 O O . VAL A 1 353 ? -0.937 -9.815 -9.122 1.00 95.31 353 VAL A O 1
ATOM 2778 N N . LYS A 1 354 ? -0.870 -9.302 -6.936 1.00 96.44 354 LYS A N 1
ATOM 2779 C CA . LYS A 1 354 ? 0.446 -8.658 -6.957 1.00 96.44 354 LYS A CA 1
ATOM 2780 C C . LYS A 1 354 ? 1.353 -9.304 -5.928 1.00 96.44 354 LYS A C 1
ATOM 2782 O O . LYS A 1 354 ? 0.940 -9.463 -4.785 1.00 96.44 354 LYS A O 1
ATOM 2787 N N . VAL A 1 355 ? 2.576 -9.618 -6.339 1.00 96.06 355 VAL A N 1
ATOM 2788 C CA . VAL A 1 355 ? 3.623 -10.182 -5.482 1.00 96.06 355 VAL A CA 1
ATOM 2789 C C . VAL A 1 355 ? 4.557 -9.064 -5.021 1.00 96.06 355 VAL A C 1
ATOM 2791 O O . VAL A 1 355 ? 4.956 -8.210 -5.812 1.00 96.06 355 VAL A O 1
ATOM 2794 N N . TYR A 1 356 ? 4.904 -9.086 -3.741 1.00 95.38 356 TYR A N 1
ATOM 2795 C CA . TYR A 1 356 ? 5.839 -8.184 -3.084 1.00 95.38 356 TYR A CA 1
ATOM 2796 C C . TYR A 1 356 ? 6.974 -9.016 -2.496 1.00 95.38 356 TYR A C 1
ATOM 2798 O O . TYR A 1 356 ? 6.728 -9.883 -1.659 1.00 95.38 356 TYR A O 1
ATOM 2806 N N . VAL A 1 357 ? 8.209 -8.746 -2.913 1.00 95.25 357 VAL A N 1
ATOM 2807 C CA . VAL A 1 357 ? 9.404 -9.379 -2.340 1.00 95.25 357 VAL A CA 1
ATOM 2808 C C . VAL A 1 357 ? 10.106 -8.361 -1.452 1.00 95.25 357 VAL A C 1
ATOM 2810 O O . VAL A 1 357 ? 10.473 -7.277 -1.907 1.00 95.25 357 VAL A O 1
ATOM 2813 N N . ALA A 1 358 ? 10.277 -8.693 -0.176 1.00 93.69 358 ALA A N 1
ATOM 2814 C CA . ALA A 1 358 ? 10.948 -7.845 0.799 1.00 93.69 358 ALA A CA 1
ATOM 2815 C C . ALA A 1 358 ? 12.467 -7.938 0.603 1.00 93.69 358 ALA A C 1
ATOM 2817 O O . ALA A 1 358 ? 13.139 -8.691 1.295 1.00 93.69 358 ALA A O 1
ATOM 2818 N N . LEU A 1 359 ? 13.021 -7.189 -0.356 1.00 93.69 359 LEU A N 1
ATOM 2819 C CA . LEU A 1 359 ? 14.445 -7.290 -0.716 1.00 93.69 359 LEU A CA 1
ATOM 2820 C C . LEU A 1 359 ? 15.379 -7.095 0.492 1.00 93.69 359 LEU A C 1
ATOM 2822 O O . LEU A 1 359 ? 16.356 -7.819 0.638 1.00 93.69 359 LEU A O 1
ATOM 2826 N N . PHE A 1 360 ? 15.043 -6.208 1.430 1.00 91.94 360 PHE A N 1
ATOM 2827 C CA . PHE A 1 360 ? 15.838 -6.002 2.650 1.00 91.94 360 PHE A CA 1
ATOM 2828 C C . PHE A 1 360 ? 15.972 -7.254 3.544 1.00 91.94 360 PHE A C 1
ATOM 2830 O O . PHE A 1 360 ? 16.812 -7.270 4.435 1.00 91.94 360 PHE A O 1
ATOM 2837 N N . GLN A 1 361 ? 15.162 -8.296 3.320 1.00 93.19 361 GLN A N 1
ATOM 2838 C CA . GLN A 1 361 ? 15.256 -9.589 4.005 1.00 93.19 361 GLN A CA 1
ATOM 2839 C C . GLN A 1 361 ? 16.194 -10.587 3.318 1.00 93.19 361 GLN A C 1
ATOM 2841 O O . GLN A 1 361 ? 16.459 -11.645 3.882 1.00 93.19 361 GLN A O 1
ATOM 2846 N N . TYR A 1 362 ? 16.689 -10.281 2.117 1.00 93.12 362 TYR A N 1
ATOM 2847 C CA . TYR A 1 362 ? 17.582 -11.153 1.341 1.00 93.12 362 TYR A CA 1
ATOM 2848 C C . TYR A 1 362 ? 18.920 -10.495 0.999 1.00 93.12 362 TYR A C 1
ATOM 2850 O O . TYR A 1 362 ? 19.896 -11.185 0.690 1.00 93.12 362 TYR A O 1
ATOM 2858 N N . PHE A 1 363 ? 18.975 -9.169 1.073 1.00 91.31 363 PHE A N 1
ATOM 2859 C CA . PHE A 1 363 ? 20.163 -8.368 0.841 1.00 91.31 363 PHE A CA 1
ATOM 2860 C C . PHE A 1 363 ? 20.610 -7.755 2.167 1.00 91.31 363 PHE A C 1
ATOM 2862 O O . PHE A 1 363 ? 19.843 -7.053 2.825 1.00 91.31 363 PHE A O 1
ATOM 2869 N N . LEU A 1 364 ? 21.855 -8.028 2.565 1.00 82.19 364 LEU A N 1
ATOM 2870 C CA . LEU A 1 364 ? 22.512 -7.236 3.603 1.00 82.19 364 LEU A CA 1
ATOM 2871 C C . LEU A 1 364 ? 22.605 -5.813 3.046 1.00 82.19 364 LEU A C 1
ATOM 2873 O O . LEU A 1 364 ? 23.102 -5.656 1.935 1.00 82.19 364 LEU A O 1
ATOM 2877 N N . GLY A 1 365 ? 22.031 -4.838 3.758 1.00 68.00 365 GLY A N 1
ATOM 2878 C CA . GLY A 1 365 ? 21.810 -3.488 3.230 1.00 68.00 365 GLY A CA 1
ATOM 2879 C C . GLY A 1 365 ? 23.049 -2.867 2.576 1.00 68.00 365 GLY A C 1
ATOM 2880 O O . GLY A 1 365 ? 24.168 -3.111 3.030 1.00 68.00 365 GLY A O 1
ATOM 2881 N N . ASP A 1 366 ? 22.808 -2.078 1.525 1.00 44.31 366 ASP A N 1
ATOM 2882 C CA . ASP A 1 366 ? 23.814 -1.250 0.843 1.00 44.31 366 ASP A CA 1
ATOM 2883 C C . ASP A 1 366 ? 24.404 -0.157 1.750 1.00 44.31 366 ASP A C 1
ATOM 2885 O O . ASP A 1 366 ? 23.638 0.450 2.545 1.00 44.31 366 ASP A O 1
#

Sequence (366 aa):
MASISEAVSNPLHSSMDDAHTVTTPREALAKTFDWSFVPNCNDGGFTFWSKHCVPVLSSLLRNVGSYTEEQQKSHLAFLENYIIPHMGPPPDKTYPRSLLTPNGALFEASINFNNSGKACARFTFEPVMPERGSLADTPIPRIAEAVKADMRWFKQFSAEYFPSEEERVVIKGKMPPDTARIPRCFLAFDLDGRNISMKAYFSPMMKHMATGLDSDEATVNLLKRLDPFGESFVPALNFIEKYQSICQHPPLVQVVGIDCTDPGIRARVKVYSNPRDSSFDAVYEHVTFGGRRTDKATLEGLSVLRELWHLLINEPEGHADTSFPKPVLDPNDGHRGVCCSWELQPGQEIPEVKVYVALFQYFLGD

pLDDT: mean 83.65, std 19.45, range [23.16, 98.56]

Mean predicted aligned error: 8.99 Å

InterPro domains:
  IPR017795 Aromatic prenyltransferase, NscD-like [PF11991] (48-363)
  IPR017795 Aromatic prenyltransferase, NscD-like [PTHR40627] (45-363)
  IPR017795 Aromatic prenyltransferase, NscD-like [TIGR03429] (47-364)
  IPR017795 Aromatic prenyltransferase, NscD-like [cd13929] (48-366)
  IPR033964 Aromatic prenyltransferase [SFLDS00036] (108-363)

Radius of gyration: 25.18 Å; Cα contacts (8 Å, |Δi|>4): 534; chains: 1; bounding box: 47×104×57 Å

Organism: Blastomyces gilchristii (strain SLH14081) (NCBI:txid559298)

Foldseek 3Di:
DDDDYDDDDDDDDDDDDDDPPPQALVNVVVVPAPCVQAPDLDVQQLVVCCVPPLVVLLVVQVVLPPEDPVLSVLVSCLCSNQPSSFQGHDDDPPDFFDPPDPVRHQKDKDWDDDPVSRIWIKMKGFGNAGLDDDPVNGSVVVNCVVQVFACQLVVLLLVLFVDDNQLVVQLVVVDDPRHHDQGQKMWMWIRDHNHTWIKIKGFLVSVCSSPVDQSLVSVLVSLCPRPPQSVLCVLASVLLVVLVVPDDDDRFFGMWMWTRHPLVPFIKIKGKGAFPAQFLVSVLCVQCSNVVNDDPVSVVVSVVCVQCVCVLLVHDPPPPPSVDHDFFPDCPRPCRQKMKIFIDHRNDNHTHIDIDGPSVRRDVDD

Solvent-accessible surface area (backbone atoms only — not comparable to full-atom values): 21142 Å² total; per-residue (Å²): 136,87,80,90,86,86,89,83,87,85,86,90,87,91,84,83,88,82,80,82,76,77,70,50,65,56,62,51,49,68,73,71,54,81,53,89,82,45,85,61,86,46,73,62,13,45,53,45,45,48,69,61,49,49,58,55,53,52,49,46,42,58,70,57,63,75,51,50,73,67,36,47,51,52,54,51,50,46,42,61,54,61,44,39,78,34,55,50,45,64,90,51,98,84,56,66,34,33,77,80,34,98,87,25,44,52,63,47,76,50,73,44,81,52,96,84,74,64,51,32,46,33,37,37,34,43,65,61,63,65,95,69,83,57,71,85,68,33,68,57,62,62,45,31,58,77,48,69,40,36,53,62,58,54,53,56,54,46,68,68,35,47,70,51,78,68,34,44,54,48,36,58,74,70,51,62,95,86,51,55,46,80,62,70,42,36,43,32,37,43,45,54,74,84,46,50,48,44,30,41,32,35,32,37,52,55,39,22,64,44,69,71,48,56,35,45,58,54,49,54,57,49,48,48,66,34,66,81,58,8,69,33,35,45,55,24,49,56,48,50,52,62,40,56,74,76,52,88,80,76,88,48,43,57,36,39,35,35,45,27,42,56,71,92,66,84,24,37,43,29,44,26,34,58,43,93,51,51,12,54,50,33,46,51,35,55,68,14,49,71,69,76,51,74,52,68,70,60,54,53,51,50,52,56,49,58,75,46,40,38,65,62,56,66,44,65,88,84,75,76,62,44,76,55,52,72,80,49,75,51,85,84,48,90,71,64,34,40,40,30,30,42,40,38,37,70,69,39,51,73,58,46,69,46,83,46,71,45,46,78,29,47,41,83,80,132

Nearest PDB structures (foldseek):
  3i4x-assembly1_B  TM=7.818E-01  e=9.550E-17  Aspergillus fumigatus
  7y3v-assembly1_A  TM=8.034E-01  e=9.895E-16  Aspergillus fumigatus
  4e0t-assembly1_B  TM=7.723E-01  e=3.277E-15  Aspergillus fumigatus
  3o2k-assembly1_A-2  TM=7.155E-01  e=4.615E-15  Aspergillus fumigatus
  3o24-assembly1_A-2  TM=7.071E-01  e=1.364E-14  Aspergillus fumigatus